Protein AF-A0A7C5AC14-F1 (afdb_monomer_lite)

Secondary structure (DSSP, 8-state):
--GGGSSSTTSSSS-----------TTTTTSSEEE---HHHHH---S-SS--EEHHHHT-TTTTTSSEEE-TT---HHHHHHHHHHHHHHHHHHHHHHHHHHHTT-S--EEEE-SSEEEEE--SEEEETTEEEEHHHHHHHHHHHHHHHHHHHHHHHT-----TTTSSEEEEEESSHHHHHHHHHHHTSSS-SEE-SSS--EEEEE--TTT--SHHHHHHHHHHHHHHHHHTTTPPTTTS---HHHHHHHHHHHHHHHHSS-----BTB---TT-TTSS--HHHHHHHHHHTT----GGGTTTS-GGG--HHHHHHHHHHHHHHHHH-HHHHHHHHHHHHHH--HHHHHHHHTS--HHHHHHHHHHHHHHHT--

Foldseek 3Di:
DDPPVVPVVVVVPPPPPPPPPADQDPACRQLQKDFQPPPVLVVDDQPDDADKQKLVNLVPPRQRNPSIHGDPRGPNPVNNVVSVVVNVVSVVVNVVVVVLCVQLVPPDWMWMDGQAATETWAAQWAQDPNDIDGRRNVRNVVVVLLVVLLVVVCVQQVDPDAQLAPRYAYEYEHAAPVSQQSSCCRPVVGRFQWDAANHHTYGGDHCYCVGPNHPLSVSLQCQLVVLLNRLQHPDHPPDAALFLLQSLQRSQLSSCVVNVFGQDAHDLAPDDVPDPLNRGPLLQVLLVCLVVVNDDQCVVRRRPHNSPAHSNSSSVSNLLVVCCCPVPSVLNNQLSVCSNVPVDNQVSCCVRVVDGSVRSVVVSSVCSNVVSVD

Sequence (374 aa):
MPKTLRLILSLLLLALPTAAQEDFCGVCKNEGYVPCEDKKCRKVVCPTTIDHLCTRRLRLPCCHGLGKVPCKFCDHNHAKFAFGIEMDGRKKWLEDMKALETRFRIKKMEHIQTDHFNLHYDIPKIKVGMKTYDMFKGAHLYAERLEDLYADWTKRFDRPYRSPTTGRWDVYMVRDLKERDRVTQTIIGGNATKLFGTTTSIYVVAAGKRVIRKDEERHANVYHHVSHLITQQGHPIGKFEYPGWWSAGIAHWLEENEFGDTRNFCTGEVSSRRDKWQDGGWKGKMFSRVSRKKDISLATFAKRDVDKLSPMLQAYSWSFVDFILTEHADAAAGLERDLTSSGNTEAAFRKNLGMTVARFQDAWREWVLKAYAR

Radius of gyration: 26.34 Å; chains: 1; bounding box: 55×60×82 Å

Structure (mmCIF, N/CA/C/O backbone):
data_AF-A0A7C5AC14-F1
#
_entry.id   AF-A0A7C5AC14-F1
#
loop_
_atom_site.group_PDB
_atom_site.id
_atom_site.type_symbol
_atom_site.label_atom_id
_atom_site.label_alt_id
_atom_site.label_comp_id
_atom_site.label_asym_id
_atom_site.label_entity_id
_atom_site.label_seq_id
_atom_site.pdbx_PDB_ins_code
_atom_site.Cartn_x
_atom_site.Cartn_y
_atom_site.Cartn_z
_atom_site.occupancy
_atom_site.B_iso_or_equiv
_atom_site.auth_seq_id
_atom_site.auth_comp_id
_atom_site.auth_asym_id
_atom_site.auth_atom_id
_atom_site.pdbx_PDB_model_num
ATOM 1 N N . MET A 1 1 ? -30.990 34.589 -41.436 1.00 49.53 1 MET A N 1
ATOM 2 C CA . MET A 1 1 ? -29.741 33.792 -41.425 1.00 49.53 1 MET A CA 1
ATOM 3 C C . MET A 1 1 ? -28.949 34.095 -42.694 1.00 49.53 1 MET A C 1
ATOM 5 O O . MET A 1 1 ? -29.501 33.900 -43.774 1.00 49.53 1 MET A O 1
ATOM 9 N N . PRO A 1 2 ? -27.736 34.664 -42.596 1.00 46.56 2 PRO A N 1
ATOM 10 C CA . PRO A 1 2 ? -27.052 35.245 -43.748 1.00 46.56 2 PRO A CA 1
ATOM 11 C C . PRO A 1 2 ? -26.372 34.183 -44.627 1.00 46.56 2 PRO A C 1
ATOM 13 O O . PRO A 1 2 ? -25.731 33.253 -44.143 1.00 46.56 2 PRO A O 1
ATOM 16 N N . LYS A 1 3 ? -26.525 34.349 -45.948 1.00 49.38 3 LYS A N 1
ATOM 17 C CA . LYS A 1 3 ? -26.094 33.443 -47.032 1.00 49.38 3 LYS A CA 1
ATOM 18 C C . LYS A 1 3 ? -24.568 33.337 -47.220 1.00 49.38 3 LYS A C 1
ATOM 20 O O . LYS A 1 3 ? -24.115 32.606 -48.092 1.00 49.38 3 LYS A O 1
ATOM 25 N N . THR A 1 4 ? -23.773 34.019 -46.401 1.00 51.22 4 THR A N 1
ATOM 26 C CA . THR A 1 4 ? -22.310 34.106 -46.525 1.00 51.22 4 THR A CA 1
ATOM 27 C C . THR A 1 4 ? -21.544 32.999 -45.795 1.00 51.22 4 THR A C 1
ATOM 29 O O . THR A 1 4 ? -20.365 32.808 -46.068 1.00 51.22 4 THR A O 1
ATOM 32 N N . LEU A 1 5 ? -22.197 32.194 -44.945 1.00 48.12 5 LEU A N 1
ATOM 33 C CA . LEU A 1 5 ? -21.532 31.096 -44.223 1.00 48.12 5 LEU A CA 1
ATOM 34 C C . LEU A 1 5 ? -21.436 29.774 -45.016 1.00 48.12 5 LEU A C 1
ATOM 36 O O . LEU A 1 5 ? -20.759 28.848 -44.582 1.00 48.12 5 LEU A O 1
ATOM 40 N N . ARG A 1 6 ? -22.092 29.661 -46.183 1.00 47.56 6 ARG A N 1
ATOM 41 C CA . ARG A 1 6 ? -22.082 28.426 -46.998 1.00 47.56 6 ARG A CA 1
ATOM 42 C C . ARG A 1 6 ? -20.879 28.294 -47.941 1.00 47.56 6 ARG A C 1
ATOM 44 O O . ARG A 1 6 ? -20.586 27.180 -48.361 1.00 47.56 6 ARG A O 1
ATOM 51 N N . LEU A 1 7 ? -20.157 29.378 -48.245 1.00 47.44 7 LEU A N 1
ATOM 52 C CA . LEU A 1 7 ? -19.032 29.315 -49.192 1.00 47.44 7 LEU A CA 1
ATOM 53 C C . LEU A 1 7 ? -17.681 28.947 -48.555 1.00 47.44 7 LEU A C 1
ATOM 55 O O . LEU A 1 7 ? -16.825 28.410 -49.248 1.00 47.44 7 LEU A O 1
ATOM 59 N N . ILE A 1 8 ? -17.489 29.157 -47.249 1.00 51.16 8 ILE A N 1
ATOM 60 C CA . ILE A 1 8 ? -16.206 28.850 -46.582 1.00 51.16 8 ILE A CA 1
ATOM 61 C C . ILE A 1 8 ? -16.090 27.353 -46.231 1.00 51.16 8 ILE A C 1
ATOM 63 O O . ILE A 1 8 ? -14.990 26.811 -46.193 1.00 51.16 8 ILE A O 1
ATOM 67 N N . LEU A 1 9 ? -17.214 26.640 -46.089 1.00 46.59 9 LEU A N 1
ATOM 68 C CA . LEU A 1 9 ? -17.205 25.196 -45.821 1.00 46.59 9 LEU A CA 1
ATOM 69 C C . LEU A 1 9 ? -16.886 24.336 -47.062 1.00 46.59 9 LEU A C 1
ATOM 71 O O . LEU A 1 9 ? -16.555 23.165 -46.919 1.00 46.59 9 LEU A O 1
ATOM 75 N N . SER A 1 10 ? -16.961 24.905 -48.271 1.00 51.66 10 SER A N 1
ATOM 76 C CA . SER A 1 10 ? -16.754 24.161 -49.526 1.00 51.66 10 SER A CA 1
ATOM 77 C C . SER A 1 10 ? -15.296 24.169 -50.013 1.00 51.66 10 SER A C 1
ATOM 79 O O . SER A 1 10 ? -14.936 23.352 -50.853 1.00 51.66 10 SER A O 1
ATOM 81 N N . LEU A 1 11 ? -14.439 25.051 -49.477 1.00 49.25 11 LEU A N 1
ATOM 82 C CA . LEU A 1 11 ? -13.020 25.150 -49.862 1.00 49.25 11 LEU A CA 1
ATOM 83 C C . LEU A 1 11 ? -12.049 24.416 -48.919 1.00 49.25 11 LEU A C 1
ATOM 85 O O . LEU A 1 11 ? -10.877 24.276 -49.248 1.00 49.25 11 LEU A O 1
ATOM 89 N N . LEU A 1 12 ? -12.523 23.902 -47.780 1.00 49.88 12 LEU A N 1
ATOM 90 C CA . LEU A 1 12 ? -11.710 23.140 -46.817 1.00 49.88 12 LEU A CA 1
ATOM 91 C C . LEU A 1 12 ? -11.742 21.615 -47.037 1.00 49.88 12 LEU A C 1
ATOM 93 O O . LEU A 1 12 ? -11.105 20.875 -46.296 1.00 49.88 12 LEU A O 1
ATOM 97 N N . LEU A 1 13 ? -12.449 21.141 -48.068 1.00 51.69 13 LEU A N 1
ATOM 98 C CA . LEU A 1 13 ? -12.645 19.714 -48.363 1.00 51.69 13 LEU A CA 1
ATOM 99 C C . LEU A 1 13 ? -11.666 19.126 -49.400 1.00 51.69 13 LEU A C 1
ATOM 101 O O . LEU A 1 13 ? -11.775 17.946 -49.717 1.00 51.69 13 LEU A O 1
ATOM 105 N N . LEU A 1 14 ? -10.706 19.901 -49.922 1.00 54.59 14 LEU A N 1
ATOM 106 C CA . LEU A 1 14 ? -9.859 19.481 -51.058 1.00 54.59 14 LEU A CA 1
ATOM 107 C C . LEU A 1 14 ? -8.359 19.330 -50.759 1.00 54.59 14 LEU A C 1
ATOM 109 O O . LEU A 1 14 ? -7.578 19.098 -51.674 1.00 54.59 14 LEU A O 1
ATOM 113 N N . ALA A 1 15 ? -7.952 19.388 -49.492 1.00 57.38 15 ALA A N 1
ATOM 114 C CA . ALA A 1 15 ? -6.588 19.050 -49.081 1.00 57.38 15 ALA A CA 1
ATOM 115 C C . ALA A 1 15 ? -6.597 17.959 -48.005 1.00 57.38 15 ALA A C 1
ATOM 117 O O . ALA A 1 15 ? -5.933 18.076 -46.978 1.00 57.38 15 ALA A O 1
ATOM 118 N N . LEU A 1 16 ? -7.371 16.891 -48.220 1.00 59.00 16 LEU A N 1
ATOM 119 C CA . LEU A 1 16 ? -7.043 15.641 -47.547 1.00 59.00 16 LEU A CA 1
ATOM 120 C C . LEU A 1 16 ? -5.711 15.190 -48.153 1.00 59.00 16 LEU A C 1
ATOM 122 O O . LEU A 1 16 ? -5.672 14.993 -49.371 1.00 59.00 16 LEU A O 1
ATOM 126 N N . PRO A 1 17 ? -4.618 15.088 -47.371 1.00 64.88 17 PRO A N 1
ATOM 127 C CA . PRO A 1 17 ? -3.398 14.491 -47.882 1.00 64.88 17 PRO A CA 1
ATOM 128 C C . PRO A 1 17 ? -3.801 13.132 -48.442 1.00 64.88 17 PRO A C 1
ATOM 130 O O . PRO A 1 17 ? -4.352 12.306 -47.714 1.00 64.88 17 PRO A O 1
ATOM 133 N N . THR A 1 18 ? -3.615 12.936 -49.750 1.00 61.88 18 THR A N 1
ATOM 134 C CA . THR A 1 18 ? -3.700 11.613 -50.363 1.00 61.88 18 THR A CA 1
ATOM 135 C C . THR A 1 18 ? -2.825 10.728 -49.506 1.00 61.88 18 THR A C 1
ATOM 137 O O . THR A 1 18 ? -1.614 10.952 -49.471 1.00 61.88 18 THR A O 1
ATOM 140 N N . ALA A 1 19 ? -3.447 9.826 -48.741 1.00 61.66 19 ALA A N 1
ATOM 141 C CA . ALA A 1 19 ? -2.735 8.861 -47.930 1.00 61.66 19 ALA A CA 1
ATOM 142 C C . ALA A 1 19 ? -1.795 8.154 -48.899 1.00 61.66 19 ALA A C 1
ATOM 144 O O . ALA A 1 19 ? -2.255 7.419 -49.775 1.00 61.66 19 ALA A O 1
ATOM 145 N N . ALA A 1 20 ? -0.509 8.509 -48.837 1.00 66.38 20 ALA A N 1
ATOM 146 C CA . ALA A 1 20 ? 0.495 7.894 -49.674 1.00 66.38 20 ALA A CA 1
ATOM 147 C C . ALA A 1 20 ? 0.346 6.399 -49.423 1.00 66.38 20 ALA A C 1
ATOM 149 O O . ALA A 1 20 ? 0.299 5.975 -48.268 1.00 66.38 20 ALA A O 1
ATOM 150 N N . GLN A 1 21 ? 0.133 5.636 -50.489 1.00 69.38 21 GLN A N 1
ATOM 151 C CA . GLN A 1 21 ? -0.027 4.200 -50.394 1.00 69.38 21 GLN A CA 1
ATOM 152 C C . GLN A 1 21 ? 1.289 3.658 -49.835 1.00 69.38 21 GLN A C 1
ATOM 154 O O . GLN A 1 21 ? 2.283 3.600 -50.549 1.00 69.38 21 GLN A O 1
ATOM 159 N N . GLU A 1 22 ? 1.327 3.401 -48.527 1.00 72.12 22 GLU A N 1
ATOM 160 C CA . GLU A 1 22 ? 2.547 2.967 -47.858 1.00 72.12 22 GLU A CA 1
ATOM 161 C C . GLU A 1 22 ? 2.905 1.570 -48.367 1.00 72.12 22 GLU A C 1
ATOM 163 O O . GLU A 1 22 ? 2.086 0.645 -48.317 1.00 72.12 22 GLU A O 1
ATOM 168 N N . ASP A 1 23 ? 4.130 1.428 -48.874 1.00 82.62 23 ASP A N 1
ATOM 169 C CA . ASP A 1 23 ? 4.632 0.160 -49.386 1.00 82.62 23 ASP A CA 1
ATOM 170 C C . ASP A 1 23 ? 4.582 -0.909 -48.290 1.00 82.62 23 ASP A C 1
ATOM 172 O O . ASP A 1 23 ? 5.067 -0.734 -47.167 1.00 82.62 23 ASP A O 1
ATOM 176 N N . PHE A 1 24 ? 3.967 -2.044 -48.616 1.00 88.62 24 PHE A N 1
ATOM 177 C CA . PHE A 1 24 ? 3.828 -3.157 -47.690 1.00 88.62 24 PHE A CA 1
ATOM 178 C C . PHE A 1 24 ? 5.187 -3.807 -47.407 1.00 88.62 24 PHE A C 1
ATOM 180 O O . PHE A 1 24 ? 5.797 -4.441 -48.269 1.00 88.62 24 PHE A O 1
ATOM 187 N N . CYS A 1 25 ? 5.646 -3.728 -46.160 1.00 92.38 25 CYS A N 1
ATOM 188 C CA . CYS A 1 25 ? 6.820 -4.449 -45.700 1.00 92.38 25 CYS A CA 1
ATOM 189 C C . CYS A 1 25 ? 6.488 -5.935 -45.517 1.00 92.38 25 CYS A C 1
ATOM 191 O O . CYS A 1 25 ? 5.926 -6.337 -44.496 1.00 92.38 25 CYS A O 1
ATOM 193 N N . GLY A 1 26 ? 6.925 -6.777 -46.456 1.00 93.75 26 GLY A N 1
ATOM 194 C CA . GLY A 1 26 ? 6.714 -8.230 -46.401 1.00 93.75 26 GLY A CA 1
ATOM 195 C C . GLY A 1 26 ? 7.322 -8.938 -45.182 1.00 93.75 26 GLY A C 1
ATOM 196 O O . GLY A 1 26 ? 6.917 -10.052 -44.860 1.00 93.75 26 GLY A O 1
ATOM 197 N N . VAL A 1 27 ? 8.263 -8.300 -44.476 1.00 95.19 27 VAL A N 1
ATOM 198 C CA . VAL A 1 27 ? 8.945 -8.886 -43.310 1.00 95.19 27 VAL A CA 1
ATOM 199 C C . VAL A 1 27 ? 8.161 -8.659 -42.017 1.00 95.19 27 VAL A C 1
ATOM 201 O O . VAL A 1 27 ? 7.874 -9.611 -41.296 1.00 95.19 27 VAL A O 1
ATOM 204 N N . CYS A 1 28 ? 7.822 -7.405 -41.705 1.00 94.69 28 CYS A N 1
ATOM 205 C CA . CYS A 1 28 ? 7.098 -7.063 -40.474 1.00 94.69 28 CYS A CA 1
ATOM 206 C C . CYS A 1 28 ? 5.594 -6.878 -40.669 1.00 94.69 28 CYS A C 1
ATOM 208 O O . CYS A 1 28 ? 4.907 -6.560 -39.707 1.00 94.69 28 CYS A O 1
ATOM 210 N N . LYS A 1 29 ? 5.083 -7.023 -41.899 1.00 94.50 29 LYS A N 1
ATOM 211 C CA . LYS A 1 29 ? 3.678 -6.768 -42.244 1.00 94.50 29 LYS A CA 1
ATOM 212 C C . LYS A 1 29 ? 3.213 -5.379 -41.786 1.00 94.50 29 LYS A C 1
ATOM 214 O O . LYS A 1 29 ? 2.125 -5.238 -41.244 1.00 94.50 29 LYS A O 1
ATOM 219 N N . ASN A 1 30 ? 4.068 -4.373 -41.983 1.00 91.69 30 ASN A N 1
ATOM 220 C CA . ASN A 1 30 ? 3.861 -2.976 -41.577 1.00 91.69 30 ASN A CA 1
ATOM 221 C C . ASN A 1 30 ? 3.795 -2.702 -40.062 1.00 91.69 30 ASN A C 1
ATOM 223 O O . ASN A 1 30 ? 3.509 -1.579 -39.664 1.00 91.69 30 ASN A O 1
ATOM 227 N N . GLU A 1 31 ? 4.152 -3.656 -39.197 1.00 91.62 31 GLU A N 1
ATOM 228 C CA . GLU A 1 31 ? 4.187 -3.419 -37.743 1.00 91.62 31 GLU A CA 1
ATOM 229 C C . GLU A 1 31 ? 5.397 -2.582 -37.281 1.00 91.62 31 GLU A C 1
ATOM 231 O O . GLU A 1 31 ? 5.432 -2.101 -36.152 1.00 91.62 31 GLU A O 1
ATOM 236 N N . GLY A 1 32 ? 6.418 -2.406 -38.130 1.00 92.69 32 GLY A N 1
ATOM 237 C CA . GLY A 1 32 ? 7.637 -1.649 -37.797 1.00 92.69 32 GLY A CA 1
ATOM 238 C C . GLY A 1 32 ? 8.665 -2.422 -36.960 1.00 92.69 32 GLY A C 1
ATOM 239 O O . GLY A 1 32 ? 9.788 -1.949 -36.768 1.00 92.69 32 GLY A O 1
ATOM 240 N N . TYR A 1 33 ? 8.346 -3.642 -36.522 1.00 95.62 33 TYR A N 1
ATOM 241 C CA . TYR A 1 33 ? 9.219 -4.502 -35.721 1.00 95.62 33 TYR A CA 1
ATOM 242 C C . TYR A 1 33 ? 9.148 -5.973 -36.151 1.00 95.62 33 TYR A C 1
ATOM 244 O O . TYR A 1 33 ? 8.233 -6.399 -36.842 1.00 95.62 33 TYR A O 1
ATOM 252 N N . VAL A 1 34 ? 10.123 -6.774 -35.726 1.00 96.19 34 VAL A N 1
ATOM 253 C CA . VAL A 1 34 ? 10.128 -8.239 -35.879 1.00 96.19 34 VAL A CA 1
ATOM 254 C C . VAL A 1 34 ? 10.386 -8.907 -34.526 1.00 96.19 34 VAL A C 1
ATOM 256 O O . VAL A 1 34 ? 10.973 -8.271 -33.645 1.00 96.19 34 VAL A O 1
ATOM 259 N N . PRO A 1 35 ? 9.974 -10.171 -34.312 1.00 96.06 35 PRO A N 1
ATOM 260 C CA . PRO A 1 35 ? 10.299 -10.898 -33.090 1.00 96.06 35 PRO A CA 1
ATOM 261 C C . PRO A 1 35 ? 11.807 -10.920 -32.810 1.00 96.06 35 PRO A C 1
ATOM 263 O O . PRO A 1 35 ? 12.631 -11.071 -33.708 1.00 96.06 35 PRO A O 1
ATOM 266 N N . CYS A 1 36 ? 12.184 -10.790 -31.543 1.00 95.19 36 CYS A N 1
ATOM 267 C CA . CYS A 1 36 ? 13.575 -10.875 -31.130 1.00 95.19 36 CYS A CA 1
ATOM 268 C C . CYS A 1 36 ? 14.053 -12.336 -31.174 1.00 95.19 36 CYS A C 1
ATOM 270 O O . CYS A 1 36 ? 13.529 -13.215 -30.480 1.00 95.19 36 CYS A O 1
ATOM 272 N N . GLU A 1 37 ? 15.082 -12.602 -31.972 1.00 95.00 37 GLU A N 1
ATOM 273 C CA . GLU A 1 37 ? 15.647 -13.947 -32.136 1.00 95.00 37 GLU A CA 1
ATOM 274 C C . GLU A 1 37 ? 16.742 -14.286 -31.117 1.00 95.00 37 GLU A C 1
ATOM 276 O O . GLU A 1 37 ? 17.173 -15.438 -31.024 1.00 95.00 37 GLU A O 1
ATOM 281 N N . ASP A 1 38 ? 17.175 -13.313 -30.308 1.00 93.44 38 ASP A N 1
ATOM 282 C CA . ASP A 1 38 ? 18.212 -13.5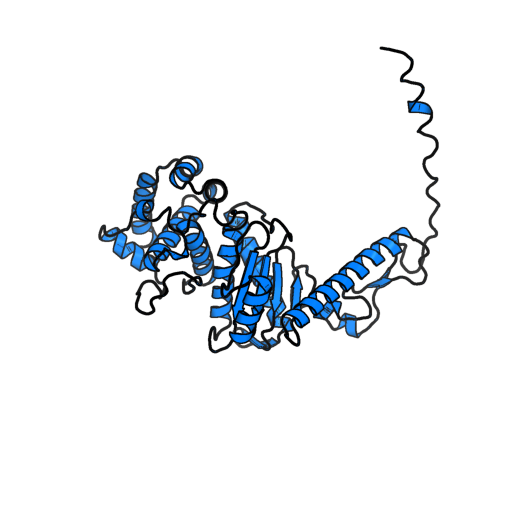39 -29.307 1.00 93.44 38 ASP A CA 1
ATOM 283 C C . ASP A 1 38 ? 17.728 -14.552 -28.254 1.00 93.44 38 ASP A C 1
ATOM 285 O O . ASP A 1 38 ? 16.792 -14.324 -27.476 1.00 93.44 38 ASP A O 1
ATOM 289 N N . LYS A 1 39 ? 18.416 -15.698 -28.211 1.00 91.81 39 LYS A N 1
ATOM 290 C CA . LYS A 1 39 ? 18.145 -16.807 -27.288 1.00 91.81 39 LYS A CA 1
ATOM 291 C C . LYS A 1 39 ? 18.200 -16.372 -25.822 1.00 91.81 39 LYS A C 1
ATOM 293 O O . LYS A 1 39 ? 17.518 -16.977 -24.998 1.00 91.81 39 LYS A O 1
ATOM 298 N N . LYS A 1 40 ? 18.988 -15.349 -25.465 1.00 89.81 40 LYS A N 1
ATOM 299 C CA . LYS A 1 40 ? 19.021 -14.791 -24.100 1.00 89.81 40 LYS A CA 1
ATOM 300 C C . LYS A 1 40 ? 17.690 -14.140 -23.750 1.00 89.81 40 LYS A C 1
ATOM 302 O O . LYS A 1 40 ? 17.206 -14.320 -22.637 1.00 89.81 40 LYS A O 1
ATOM 307 N N . CYS A 1 41 ? 17.087 -13.448 -24.711 1.00 87.19 41 CYS A N 1
ATOM 308 C CA . CYS A 1 41 ? 15.848 -12.710 -24.519 1.00 87.19 41 CYS A CA 1
ATOM 309 C C . CYS A 1 41 ? 14.656 -13.675 -24.330 1.00 87.19 41 CYS A C 1
ATOM 311 O O . CYS A 1 41 ? 13.779 -13.402 -23.520 1.00 87.19 41 CYS A O 1
ATOM 313 N N . ARG A 1 42 ? 14.708 -14.877 -24.928 1.00 85.56 42 ARG A N 1
ATOM 314 C CA . ARG A 1 42 ? 13.736 -15.969 -24.691 1.00 85.56 42 ARG A CA 1
ATOM 315 C C . ARG A 1 42 ? 13.895 -16.698 -23.349 1.00 85.56 42 ARG A C 1
ATOM 317 O O . ARG A 1 42 ? 12.948 -17.312 -22.876 1.00 85.56 42 ARG A O 1
ATOM 324 N N . LYS A 1 43 ? 15.087 -16.673 -22.741 1.00 88.31 43 LYS A N 1
ATOM 325 C CA . LYS A 1 43 ? 15.368 -17.365 -21.465 1.00 88.31 43 LYS A CA 1
ATOM 326 C C . LYS A 1 43 ? 14.941 -16.567 -20.234 1.00 88.31 43 LYS A C 1
ATOM 328 O O . LYS A 1 43 ? 14.781 -17.150 -19.164 1.00 88.31 43 LYS A O 1
ATOM 333 N N . VAL A 1 44 ? 14.805 -15.246 -20.354 1.00 86.94 44 VAL A N 1
ATOM 334 C CA . VAL A 1 44 ? 14.362 -14.389 -19.249 1.00 86.94 44 VAL A CA 1
ATOM 335 C C . VAL A 1 44 ? 12.839 -14.384 -19.221 1.00 86.94 44 VAL A C 1
ATOM 337 O O . VAL A 1 44 ? 12.197 -13.574 -19.880 1.00 86.94 44 VAL A O 1
ATOM 340 N N . VAL A 1 45 ? 12.277 -15.310 -18.450 1.00 89.50 45 VAL A N 1
ATOM 341 C CA . VAL A 1 45 ? 10.840 -15.376 -18.178 1.00 89.50 45 VAL A CA 1
ATOM 342 C C . VAL A 1 45 ? 10.587 -14.741 -16.814 1.00 89.50 45 VAL A C 1
ATOM 344 O O . VAL A 1 45 ? 11.175 -15.161 -15.812 1.00 89.50 45 VAL A O 1
ATOM 347 N N . CYS A 1 46 ? 9.752 -13.702 -16.777 1.00 91.56 46 CYS A N 1
ATOM 348 C CA . CYS A 1 46 ? 9.298 -13.131 -15.515 1.00 91.56 46 CYS A CA 1
ATOM 349 C C . CYS A 1 46 ? 8.392 -14.149 -14.810 1.00 91.56 46 CYS A C 1
ATOM 351 O O . CYS A 1 46 ? 7.535 -14.741 -15.461 1.00 91.56 46 CYS A O 1
ATOM 353 N N . PRO A 1 47 ? 8.566 -14.385 -13.503 1.00 91.94 47 PRO A N 1
ATOM 354 C CA . PRO A 1 47 ? 7.826 -15.417 -12.780 1.00 91.94 47 PRO A CA 1
ATOM 355 C C . PRO A 1 47 ? 6.391 -15.002 -12.414 1.00 91.94 47 PRO A C 1
ATOM 357 O O . PRO A 1 47 ? 5.771 -15.700 -11.623 1.00 91.94 47 PRO A O 1
ATOM 360 N N . THR A 1 48 ? 5.901 -13.881 -12.947 1.00 91.75 48 THR A N 1
ATOM 361 C CA . THR A 1 48 ? 4.596 -13.297 -12.628 1.00 91.75 48 THR A CA 1
ATOM 362 C C . THR A 1 48 ? 3.688 -13.259 -13.849 1.00 91.75 48 THR A C 1
ATOM 364 O O . THR A 1 48 ? 4.167 -13.259 -14.986 1.00 91.75 48 THR A O 1
ATOM 367 N N . THR A 1 49 ? 2.384 -13.203 -13.591 1.00 91.56 49 THR A N 1
ATOM 368 C CA . THR A 1 49 ? 1.334 -13.066 -14.608 1.00 91.56 49 THR A CA 1
ATOM 369 C C . THR A 1 49 ? 0.843 -11.631 -14.808 1.00 91.56 49 THR A C 1
ATOM 371 O O . THR A 1 49 ? 0.191 -11.369 -15.816 1.00 91.56 49 THR A O 1
ATOM 374 N N . ILE A 1 50 ? 1.173 -10.701 -13.905 1.00 95.06 50 ILE A N 1
ATOM 375 C CA . ILE A 1 50 ? 0.750 -9.297 -14.017 1.00 95.06 50 ILE A CA 1
ATOM 376 C C . ILE A 1 50 ? 1.562 -8.569 -15.094 1.00 95.06 50 ILE A C 1
ATOM 378 O O . ILE A 1 50 ? 2.746 -8.871 -15.297 1.00 95.06 50 ILE A O 1
ATOM 382 N N . ASP A 1 51 ? 0.959 -7.586 -15.766 1.00 95.06 51 ASP A N 1
ATOM 383 C CA . ASP A 1 51 ? 1.712 -6.716 -16.670 1.00 95.06 51 ASP A CA 1
ATOM 384 C C . ASP A 1 51 ? 2.649 -5.797 -15.877 1.00 95.06 51 ASP A C 1
ATOM 386 O O . ASP A 1 51 ? 2.296 -5.270 -14.820 1.00 95.06 51 ASP A O 1
ATOM 390 N N . HIS A 1 52 ? 3.889 -5.666 -16.349 1.00 96.50 52 HIS A N 1
ATOM 391 C CA . HIS A 1 52 ? 4.915 -4.904 -15.643 1.00 96.50 52 HIS A CA 1
ATOM 392 C C . HIS A 1 52 ? 6.148 -4.595 -16.506 1.00 96.50 52 HIS A C 1
ATOM 394 O O . HIS A 1 52 ? 6.506 -5.307 -17.453 1.00 96.50 52 HIS A O 1
ATOM 400 N N . LEU A 1 53 ? 6.899 -3.574 -16.089 1.00 96.31 53 LEU A N 1
ATOM 401 C CA . LEU A 1 53 ? 8.303 -3.390 -16.463 1.00 96.31 53 LEU A CA 1
ATOM 402 C C . LEU A 1 53 ? 9.201 -3.959 -15.366 1.00 96.31 53 LEU A C 1
ATOM 404 O O . LEU A 1 53 ? 8.962 -3.699 -14.192 1.00 96.31 53 LEU A O 1
ATOM 408 N N . CYS A 1 54 ? 10.275 -4.672 -15.720 1.00 96.75 54 CYS A N 1
ATOM 409 C CA . CYS A 1 54 ? 11.318 -5.032 -14.755 1.00 96.75 54 CYS A CA 1
ATOM 410 C C . CYS A 1 54 ? 12.731 -4.812 -15.295 1.00 96.75 54 CYS A C 1
ATOM 412 O O . CYS A 1 54 ? 13.041 -5.123 -16.451 1.00 96.75 54 CYS A O 1
ATOM 414 N N . THR A 1 55 ? 13.637 -4.324 -14.443 1.00 96.38 55 THR A N 1
ATOM 415 C CA . THR A 1 55 ? 15.014 -4.011 -14.867 1.00 96.38 55 THR A CA 1
ATOM 416 C C . THR A 1 55 ? 15.749 -5.222 -15.413 1.00 96.38 55 THR A C 1
ATOM 418 O O . THR A 1 55 ? 16.525 -5.080 -16.353 1.00 96.38 55 THR A O 1
ATOM 421 N N . ARG A 1 56 ? 15.505 -6.431 -14.896 1.00 94.38 56 ARG A N 1
ATOM 422 C CA . ARG A 1 56 ? 16.136 -7.650 -15.422 1.00 94.38 56 ARG A CA 1
ATOM 423 C C . ARG A 1 56 ? 15.819 -7.890 -16.898 1.00 94.38 56 ARG A C 1
ATOM 425 O O . ARG A 1 56 ? 16.729 -8.233 -17.651 1.00 94.38 56 ARG A O 1
ATOM 432 N N . ARG A 1 57 ? 14.556 -7.719 -17.294 1.00 93.19 57 ARG A N 1
ATOM 433 C CA . ARG A 1 57 ? 14.090 -7.910 -18.673 1.00 93.19 57 ARG A CA 1
ATOM 434 C C . ARG A 1 57 ? 14.523 -6.733 -19.553 1.00 93.19 57 ARG A C 1
ATOM 436 O O . ARG A 1 57 ? 15.004 -6.946 -20.660 1.00 93.19 57 ARG A O 1
ATOM 443 N N . LEU A 1 58 ? 14.455 -5.506 -19.034 1.00 94.06 58 LEU A N 1
ATOM 444 C CA . LEU A 1 58 ? 14.829 -4.286 -19.765 1.00 94.06 58 LEU A CA 1
ATOM 445 C C . LEU A 1 58 ? 16.349 -4.121 -19.969 1.00 94.06 58 LEU A C 1
ATOM 447 O O . LEU A 1 58 ? 16.773 -3.491 -20.937 1.00 94.06 58 LEU A O 1
ATOM 451 N N . ARG A 1 59 ? 17.184 -4.736 -19.118 1.00 93.50 59 ARG A N 1
ATOM 452 C CA . ARG A 1 59 ? 18.655 -4.789 -19.271 1.00 93.50 59 ARG A CA 1
ATOM 453 C C . ARG A 1 59 ? 19.116 -5.663 -20.448 1.00 93.50 59 ARG A C 1
ATOM 455 O O . ARG A 1 59 ? 20.308 -5.689 -20.740 1.00 93.50 59 ARG A O 1
ATOM 462 N N . LEU A 1 60 ? 18.213 -6.384 -21.119 1.00 91.25 60 LEU A N 1
ATOM 463 C CA . LEU A 1 60 ? 18.532 -7.114 -22.344 1.00 91.25 60 LEU A CA 1
ATOM 464 C C . LEU A 1 60 ? 18.760 -6.114 -23.494 1.00 91.25 60 LEU A C 1
ATOM 466 O O . LEU A 1 60 ? 17.803 -5.464 -23.916 1.00 91.25 60 LEU A O 1
ATOM 470 N N . PRO A 1 61 ? 19.986 -6.005 -24.040 1.00 89.69 61 PRO A N 1
ATOM 471 C CA . PRO A 1 61 ? 20.328 -4.958 -25.007 1.00 89.69 61 PRO A CA 1
ATOM 472 C C . PRO A 1 61 ? 19.602 -5.121 -26.349 1.00 89.69 61 PRO A C 1
ATOM 474 O O . PRO A 1 61 ? 19.454 -4.158 -27.087 1.00 89.69 61 PRO A O 1
ATOM 477 N N . CYS A 1 62 ? 19.146 -6.341 -26.655 1.00 91.31 62 CYS A N 1
ATOM 478 C CA . CYS A 1 62 ? 18.487 -6.713 -27.905 1.00 91.31 62 CYS A CA 1
ATOM 479 C C . CYS A 1 62 ? 17.174 -5.928 -28.132 1.00 91.31 62 CYS A C 1
ATOM 481 O O . CYS A 1 62 ? 16.977 -5.320 -29.176 1.00 91.31 62 CYS A O 1
ATOM 483 N N . CYS A 1 63 ? 16.268 -5.965 -27.153 1.00 92.56 63 CYS A N 1
ATOM 484 C CA . CYS A 1 63 ? 14.869 -5.556 -27.292 1.00 92.56 63 CYS A CA 1
ATOM 485 C C . CYS A 1 63 ? 14.359 -4.751 -26.096 1.00 92.56 63 CYS A C 1
ATOM 487 O O . CYS A 1 63 ? 13.166 -4.473 -26.030 1.00 92.56 63 CYS A O 1
ATOM 489 N N . HIS A 1 64 ? 15.207 -4.477 -25.095 1.00 93.25 64 HIS A N 1
ATOM 490 C CA . HIS A 1 64 ? 14.804 -3.862 -23.824 1.00 93.25 64 HIS A CA 1
ATOM 491 C C . HIS A 1 64 ? 13.542 -4.498 -23.226 1.00 93.25 64 HIS A C 1
ATOM 493 O O . HIS A 1 64 ? 12.660 -3.843 -22.677 1.00 93.25 64 HIS A O 1
ATOM 499 N N . GLY A 1 65 ? 13.452 -5.820 -23.353 1.00 91.00 65 GLY A N 1
ATOM 500 C CA . GLY A 1 65 ? 12.340 -6.602 -22.852 1.00 91.00 65 GLY A CA 1
ATOM 501 C C . GLY A 1 65 ? 11.092 -6.648 -23.725 1.00 91.00 65 GLY A C 1
ATOM 502 O O . GLY A 1 65 ? 10.205 -7.426 -23.402 1.00 91.00 65 GLY A O 1
ATOM 503 N N . LEU A 1 66 ? 11.008 -5.942 -24.849 1.00 91.94 66 LEU A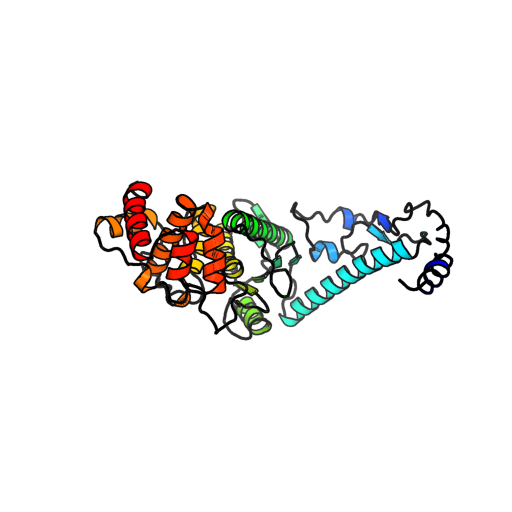 N 1
ATOM 504 C CA . LEU A 1 66 ? 9.839 -6.019 -25.737 1.00 91.94 66 LEU A CA 1
ATOM 505 C C . LEU A 1 66 ? 9.637 -7.389 -26.384 1.00 91.94 66 LEU A C 1
ATOM 507 O O . LEU A 1 66 ? 8.551 -7.695 -26.862 1.00 91.94 66 LEU A O 1
ATOM 511 N N . GLY A 1 67 ? 10.686 -8.212 -26.447 1.00 92.75 67 GLY A N 1
ATOM 512 C CA . GLY A 1 67 ? 10.660 -9.448 -27.234 1.00 92.75 67 GLY A CA 1
ATOM 513 C C . GLY A 1 67 ? 10.557 -9.192 -28.742 1.00 92.75 67 GLY A C 1
ATOM 514 O O . GLY A 1 67 ? 10.380 -10.135 -29.506 1.00 92.75 67 GLY A O 1
ATOM 515 N N . LYS A 1 68 ? 10.699 -7.934 -29.168 1.00 95.00 68 LYS A N 1
ATOM 516 C CA . LYS A 1 68 ? 10.623 -7.438 -30.543 1.00 95.00 68 LYS A CA 1
ATOM 517 C C . LYS A 1 68 ? 11.776 -6.459 -30.782 1.00 95.00 68 LYS A C 1
ATOM 519 O O . LYS A 1 68 ? 12.245 -5.831 -29.836 1.00 95.00 68 LYS A O 1
ATOM 524 N N . VAL A 1 69 ? 12.258 -6.351 -32.013 1.00 95.12 69 VAL A N 1
ATOM 525 C CA . VAL A 1 69 ? 13.329 -5.424 -32.419 1.00 95.12 69 VAL A CA 1
ATOM 526 C C . VAL A 1 69 ? 12.902 -4.638 -33.658 1.00 95.12 69 VAL A C 1
ATOM 528 O O . VAL A 1 69 ? 12.074 -5.148 -34.415 1.00 95.12 69 VAL A O 1
ATOM 531 N N . PRO A 1 70 ? 13.450 -3.431 -33.904 1.00 94.75 70 PRO A N 1
ATOM 532 C CA . PRO A 1 70 ? 13.068 -2.642 -35.071 1.00 94.75 70 PRO A CA 1
ATOM 533 C C . PRO A 1 70 ? 13.272 -3.430 -36.369 1.00 94.75 70 PRO A C 1
ATOM 535 O O . PRO A 1 70 ? 14.323 -4.050 -36.571 1.00 94.75 70 PRO A O 1
ATOM 538 N N . CYS A 1 71 ? 12.282 -3.406 -37.262 1.00 95.19 71 CYS A N 1
ATOM 539 C CA . CYS A 1 71 ? 12.412 -4.039 -38.567 1.00 95.19 71 CYS A CA 1
ATOM 540 C C . CYS A 1 71 ? 13.360 -3.208 -39.437 1.00 95.19 71 CYS A C 1
ATOM 542 O O . CYS A 1 71 ? 13.076 -2.055 -39.767 1.00 95.19 71 CYS A O 1
ATOM 544 N N . LYS A 1 72 ? 14.484 -3.806 -39.844 1.00 94.81 72 LYS A N 1
ATOM 545 C CA . LYS A 1 72 ? 15.488 -3.132 -40.683 1.00 94.81 72 LYS A CA 1
ATOM 546 C C . LYS A 1 72 ? 14.994 -2.833 -42.104 1.00 94.81 72 LYS A C 1
ATOM 548 O O . LYS A 1 72 ? 15.545 -1.948 -42.739 1.00 94.81 72 LYS A O 1
ATOM 553 N N . PHE A 1 73 ? 13.957 -3.537 -42.561 1.00 93.75 73 PHE A N 1
ATOM 554 C CA . PHE A 1 73 ? 13.435 -3.494 -43.933 1.00 93.75 73 PHE A CA 1
ATOM 555 C C . PHE A 1 73 ? 12.077 -2.781 -44.060 1.00 93.75 73 PHE A C 1
ATOM 557 O O . PHE A 1 73 ? 11.427 -2.887 -45.092 1.00 93.75 73 PHE A O 1
ATOM 564 N N . CYS A 1 74 ? 11.575 -2.157 -42.991 1.00 89.69 74 CYS A N 1
ATOM 565 C CA . CYS A 1 74 ? 10.249 -1.537 -43.004 1.00 89.69 74 CYS A CA 1
ATOM 566 C C . CYS A 1 74 ? 10.336 -0.053 -43.347 1.00 89.69 74 CYS A C 1
ATOM 568 O O . CYS A 1 74 ? 10.825 0.698 -42.521 1.00 89.69 74 CYS A O 1
ATOM 570 N N . ASP A 1 75 ? 9.825 0.414 -44.478 1.00 88.19 75 ASP A N 1
ATOM 571 C CA . ASP A 1 75 ? 9.870 1.853 -44.804 1.00 88.19 75 ASP A CA 1
ATOM 572 C C . ASP A 1 75 ? 8.678 2.653 -44.248 1.00 88.19 75 ASP A C 1
ATOM 574 O O . ASP A 1 75 ? 8.584 3.867 -44.416 1.00 88.19 75 ASP A O 1
ATOM 578 N N . HIS A 1 76 ? 7.808 1.993 -43.480 1.00 86.06 76 HIS A N 1
ATOM 579 C CA . HIS A 1 76 ? 6.668 2.615 -42.816 1.00 86.06 76 HIS A CA 1
ATOM 580 C C . HIS A 1 76 ? 7.127 3.448 -41.608 1.00 86.06 76 HIS A C 1
ATOM 582 O O . HIS A 1 76 ? 7.309 2.953 -40.486 1.00 86.06 76 HIS A O 1
ATOM 588 N N . ASN A 1 77 ? 7.336 4.743 -41.853 1.00 84.50 77 ASN A N 1
ATOM 589 C CA . ASN A 1 77 ? 7.889 5.683 -40.878 1.00 84.50 77 ASN A CA 1
ATOM 590 C C . ASN A 1 77 ? 7.051 5.769 -39.597 1.00 84.50 77 ASN A C 1
ATOM 592 O O . ASN A 1 77 ? 7.618 5.839 -38.509 1.00 84.50 77 ASN A O 1
ATOM 596 N N . HIS A 1 78 ? 5.720 5.699 -39.699 1.00 85.38 78 HIS A N 1
ATOM 597 C CA . HIS A 1 78 ? 4.826 5.784 -38.541 1.00 85.38 78 HIS A CA 1
ATOM 598 C C . HIS A 1 78 ? 4.992 4.594 -37.587 1.00 85.38 78 HIS A C 1
ATOM 600 O O . HIS A 1 78 ? 5.165 4.790 -36.383 1.00 85.38 78 HIS A O 1
ATOM 606 N N . ALA A 1 79 ? 5.001 3.365 -38.111 1.00 85.88 79 ALA A N 1
ATOM 607 C CA . ALA A 1 79 ? 5.154 2.162 -37.296 1.00 85.88 79 ALA A CA 1
ATOM 608 C C . ALA A 1 79 ? 6.547 2.085 -36.641 1.00 85.88 79 ALA A C 1
ATOM 610 O O . ALA A 1 79 ? 6.671 1.797 -35.448 1.00 85.88 79 ALA A O 1
ATOM 611 N N . LYS A 1 80 ? 7.604 2.428 -37.395 1.00 86.56 80 LYS A N 1
ATOM 612 C CA . LYS A 1 80 ? 8.972 2.561 -36.861 1.00 86.56 80 LYS A CA 1
ATOM 613 C C . LYS A 1 80 ? 9.057 3.618 -35.760 1.00 86.56 80 LYS A C 1
ATOM 615 O O . LYS A 1 80 ? 9.706 3.380 -34.743 1.00 86.56 80 LYS A O 1
ATOM 620 N N . PHE A 1 81 ? 8.412 4.766 -35.956 1.00 89.50 81 PHE A N 1
ATOM 621 C CA . PHE A 1 81 ? 8.415 5.866 -34.998 1.00 89.50 81 PHE A CA 1
ATOM 622 C C . PHE A 1 81 ? 7.699 5.490 -33.698 1.00 89.50 81 PHE A C 1
ATOM 624 O O . PHE A 1 81 ? 8.271 5.663 -32.623 1.00 89.50 81 PHE A O 1
ATOM 631 N N . ALA A 1 82 ? 6.504 4.897 -33.782 1.00 89.75 82 ALA A N 1
ATOM 632 C CA . ALA A 1 82 ? 5.757 4.439 -32.610 1.00 89.75 82 ALA A CA 1
ATOM 633 C C . ALA A 1 82 ? 6.548 3.400 -31.793 1.00 89.75 82 ALA A C 1
ATOM 635 O O . ALA A 1 82 ? 6.685 3.539 -30.577 1.00 89.75 82 ALA A O 1
ATOM 636 N N . PHE A 1 83 ? 7.144 2.405 -32.461 1.00 92.12 83 PHE A N 1
ATOM 637 C CA . PHE A 1 83 ? 8.005 1.419 -31.800 1.00 92.12 83 PHE A CA 1
ATOM 638 C C . PHE A 1 83 ? 9.276 2.053 -31.208 1.00 92.12 83 PHE A C 1
ATOM 640 O O . PHE A 1 83 ? 9.723 1.673 -30.124 1.00 92.12 83 PHE A O 1
ATOM 647 N N . GLY A 1 84 ? 9.850 3.041 -31.902 1.00 92.50 84 GLY A N 1
ATOM 648 C CA . GLY A 1 84 ? 10.986 3.831 -31.428 1.00 92.50 84 GLY A CA 1
ATOM 649 C C . GLY A 1 84 ? 10.685 4.564 -30.121 1.00 92.50 84 GLY A C 1
ATOM 650 O O . GLY A 1 84 ? 11.458 4.435 -29.173 1.00 92.50 84 GLY A O 1
ATOM 651 N N . ILE A 1 85 ? 9.530 5.236 -30.028 1.00 94.19 85 ILE A N 1
ATOM 652 C CA . ILE A 1 85 ? 9.074 5.911 -28.801 1.00 94.19 85 ILE A CA 1
ATOM 653 C C . ILE A 1 85 ? 8.986 4.924 -27.633 1.00 94.19 85 ILE A C 1
ATOM 655 O O . ILE A 1 85 ? 9.480 5.220 -26.544 1.00 94.19 85 ILE A O 1
ATOM 659 N N . GLU A 1 86 ? 8.387 3.746 -27.837 1.00 93.62 86 GLU A N 1
ATOM 660 C CA . GLU A 1 86 ? 8.275 2.747 -26.768 1.00 93.62 86 GLU A CA 1
ATOM 661 C C . GLU A 1 86 ? 9.657 2.251 -26.307 1.00 93.62 86 GLU A C 1
ATOM 663 O O . GLU A 1 86 ? 9.934 2.166 -25.105 1.00 93.62 86 GLU A O 1
ATOM 668 N N . MET A 1 87 ? 10.551 1.954 -27.255 1.00 93.75 87 MET A N 1
ATOM 669 C CA . MET A 1 87 ? 11.927 1.541 -26.969 1.00 93.75 87 MET A CA 1
ATOM 670 C C . MET A 1 87 ? 12.697 2.602 -26.183 1.00 93.75 87 MET A C 1
ATOM 672 O O . MET A 1 87 ? 13.361 2.272 -25.196 1.00 93.75 87 MET A O 1
ATOM 676 N N . ASP A 1 88 ? 12.608 3.863 -26.592 1.00 94.62 88 ASP A N 1
ATOM 677 C CA . ASP A 1 88 ? 13.311 4.963 -25.936 1.00 94.62 88 ASP A CA 1
ATOM 678 C C . ASP A 1 88 ? 12.717 5.270 -24.558 1.00 94.62 88 ASP A C 1
ATOM 680 O O . ASP A 1 88 ? 13.471 5.491 -23.609 1.00 94.62 88 ASP A O 1
ATOM 684 N N . GLY A 1 89 ? 11.396 5.143 -24.387 1.00 95.00 89 GLY A N 1
ATOM 685 C CA . GLY A 1 89 ? 10.744 5.205 -23.077 1.00 95.00 89 GLY A CA 1
ATOM 686 C C . GLY A 1 89 ? 11.279 4.149 -22.102 1.00 95.00 89 GLY A C 1
ATOM 687 O O . GLY A 1 89 ? 11.584 4.461 -20.949 1.00 95.00 89 GLY A O 1
ATOM 688 N N . ARG A 1 90 ? 11.483 2.906 -22.561 1.00 95.19 90 ARG A N 1
ATOM 689 C CA . ARG A 1 90 ? 12.059 1.822 -21.737 1.00 95.19 90 ARG A CA 1
ATOM 690 C C . ARG A 1 90 ? 13.531 2.045 -21.403 1.00 95.19 90 ARG A C 1
ATOM 692 O O . ARG A 1 90 ? 13.945 1.745 -20.280 1.00 95.19 90 ARG A O 1
ATOM 699 N N . LYS A 1 91 ? 14.324 2.564 -22.346 1.00 95.19 91 LYS A N 1
ATOM 700 C CA . LYS A 1 91 ? 15.727 2.939 -22.094 1.00 95.19 91 LYS A CA 1
ATOM 701 C C . LYS A 1 91 ? 15.810 4.047 -21.056 1.00 95.19 91 LYS A C 1
ATOM 703 O O . LYS A 1 91 ? 16.511 3.876 -20.063 1.00 95.19 91 LYS A O 1
ATOM 708 N N . LYS A 1 92 ? 15.031 5.116 -21.243 1.00 96.25 92 LYS A N 1
ATOM 709 C CA . LYS A 1 92 ? 14.946 6.222 -20.292 1.00 96.25 92 LYS A CA 1
ATOM 710 C C . LYS A 1 92 ? 14.552 5.727 -18.903 1.00 96.25 92 LYS A C 1
ATOM 712 O O . LYS A 1 92 ? 15.213 6.062 -17.928 1.00 96.25 92 LYS A O 1
ATOM 717 N N . TRP A 1 93 ? 13.533 4.874 -18.808 1.00 96.00 93 TRP A N 1
ATOM 718 C CA . TRP A 1 93 ? 13.139 4.291 -17.526 1.00 96.00 93 TRP A CA 1
ATOM 719 C C . TRP A 1 93 ? 14.292 3.516 -16.868 1.00 96.00 93 TRP A C 1
ATOM 721 O O . TRP A 1 93 ? 14.540 3.665 -15.674 1.00 96.00 93 TRP A O 1
ATOM 731 N N . LEU A 1 94 ? 15.049 2.720 -17.633 1.00 96.19 94 LEU A N 1
ATOM 732 C CA . LEU A 1 94 ? 16.205 1.986 -17.109 1.00 96.19 94 LEU A CA 1
ATOM 733 C C . LEU A 1 94 ? 17.334 2.921 -16.638 1.00 96.19 94 LEU A C 1
ATOM 735 O O . LEU A 1 94 ? 17.982 2.636 -15.627 1.00 96.19 94 LEU A O 1
ATOM 739 N N . GLU A 1 95 ? 17.574 4.017 -17.354 1.00 96.75 95 GLU A N 1
ATOM 740 C CA . GLU A 1 95 ? 18.520 5.065 -16.962 1.00 96.75 95 GLU A CA 1
ATOM 741 C C . GLU A 1 95 ? 18.090 5.748 -15.662 1.00 96.75 95 GLU A C 1
ATOM 743 O O . GLU A 1 95 ? 18.908 5.871 -14.748 1.00 96.75 95 GLU A O 1
ATOM 748 N N . ASP A 1 96 ? 16.806 6.089 -15.533 1.00 96.00 96 ASP A N 1
ATOM 749 C CA . ASP A 1 96 ? 16.233 6.677 -14.321 1.00 96.00 96 ASP A CA 1
ATOM 750 C C . ASP A 1 96 ? 16.397 5.716 -13.122 1.00 96.00 96 ASP A C 1
ATOM 752 O O . ASP A 1 96 ? 16.830 6.125 -12.041 1.00 96.00 96 ASP A O 1
ATOM 756 N N . MET A 1 97 ? 16.167 4.409 -13.310 1.00 96.62 97 MET A N 1
ATOM 757 C CA . MET A 1 97 ? 16.397 3.403 -12.260 1.00 96.62 97 MET A CA 1
ATOM 758 C C . MET A 1 97 ? 17.881 3.287 -11.875 1.00 96.62 97 MET A C 1
ATOM 760 O O . MET A 1 97 ? 18.212 3.204 -10.691 1.00 96.62 97 MET A O 1
ATOM 764 N N . LYS A 1 98 ? 18.801 3.340 -12.846 1.00 96.38 98 LYS A N 1
ATOM 765 C CA . LYS A 1 98 ? 20.252 3.338 -12.583 1.00 96.38 98 LYS A CA 1
ATOM 766 C C . LYS A 1 98 ? 20.703 4.609 -11.850 1.00 96.38 98 LYS A C 1
ATOM 768 O O . LYS A 1 98 ? 21.598 4.556 -10.997 1.00 96.38 98 LYS A O 1
ATOM 773 N N . ALA A 1 99 ? 20.090 5.749 -12.159 1.00 96.56 99 ALA A N 1
ATOM 774 C CA . ALA A 1 99 ? 20.328 6.999 -11.448 1.00 96.56 99 ALA A CA 1
ATOM 775 C C . ALA A 1 99 ? 19.879 6.891 -9.982 1.00 96.56 99 ALA A C 1
ATOM 777 O O . ALA A 1 99 ? 20.616 7.323 -9.095 1.00 96.56 99 ALA A O 1
ATOM 778 N N . LEU A 1 100 ? 18.743 6.235 -9.707 1.00 94.62 100 LEU A N 1
ATOM 779 C CA . LEU A 1 100 ? 18.300 5.930 -8.341 1.00 94.62 100 LEU A CA 1
ATOM 780 C C . LEU A 1 100 ? 19.285 5.016 -7.597 1.00 94.62 100 LEU A C 1
ATOM 782 O O . LEU A 1 100 ? 19.703 5.362 -6.494 1.00 94.62 100 LEU A O 1
ATOM 786 N N . GLU A 1 101 ? 19.719 3.900 -8.199 1.00 95.81 101 GLU A N 1
ATOM 787 C CA . GLU A 1 101 ? 20.739 3.001 -7.616 1.00 95.81 101 GLU A CA 1
ATOM 788 C C . GLU A 1 101 ? 22.007 3.785 -7.216 1.00 95.81 101 GLU A C 1
ATOM 790 O O . GLU A 1 101 ? 22.511 3.666 -6.093 1.00 95.81 101 GLU A O 1
ATOM 795 N N . THR A 1 102 ? 22.475 4.662 -8.112 1.00 96.75 102 THR A N 1
ATOM 796 C CA . THR A 1 102 ? 23.637 5.536 -7.888 1.00 96.75 102 THR A CA 1
ATOM 797 C C . THR A 1 102 ? 23.391 6.518 -6.745 1.00 96.75 102 THR A C 1
ATOM 799 O O . THR A 1 102 ? 24.216 6.628 -5.833 1.00 96.75 102 THR A O 1
ATOM 802 N N . ARG A 1 103 ? 22.237 7.193 -6.749 1.00 95.19 103 ARG A N 1
ATOM 803 C CA . ARG A 1 103 ? 21.833 8.166 -5.726 1.00 95.19 103 ARG A CA 1
ATOM 804 C C . ARG A 1 103 ? 21.750 7.521 -4.339 1.00 95.19 103 ARG A C 1
ATOM 806 O O . ARG A 1 103 ? 22.242 8.094 -3.370 1.00 95.19 103 ARG A O 1
ATOM 813 N N . PHE A 1 104 ? 21.225 6.301 -4.243 1.00 94.31 104 PHE A N 1
ATOM 814 C CA . PHE A 1 104 ? 21.173 5.532 -2.994 1.00 94.31 104 PHE A CA 1
ATOM 815 C C . PHE A 1 104 ? 22.493 4.845 -2.644 1.00 94.31 104 PHE A C 1
ATOM 817 O O . PHE A 1 104 ? 22.625 4.266 -1.565 1.00 94.31 104 PHE A O 1
ATOM 824 N N . ARG A 1 105 ? 23.501 4.889 -3.521 1.00 96.00 105 ARG A N 1
ATOM 825 C CA . ARG A 1 105 ? 24.756 4.139 -3.360 1.00 96.00 105 ARG A CA 1
ATOM 826 C C . ARG A 1 105 ? 24.477 2.650 -3.090 1.00 96.00 105 ARG A C 1
ATOM 828 O O . ARG A 1 105 ? 25.118 2.033 -2.233 1.00 96.00 105 ARG A O 1
ATOM 835 N N . ILE A 1 106 ? 23.474 2.104 -3.774 1.00 95.06 106 ILE A N 1
ATOM 836 C CA . ILE A 1 106 ? 23.107 0.689 -3.743 1.00 95.06 106 ILE A CA 1
ATOM 837 C C . ILE A 1 106 ? 23.615 0.078 -5.044 1.00 95.06 106 ILE A C 1
ATOM 839 O O . ILE A 1 106 ? 23.296 0.548 -6.129 1.00 95.06 106 ILE A O 1
ATOM 843 N N . LYS A 1 107 ? 24.446 -0.966 -4.940 1.00 93.50 107 LYS A N 1
ATOM 844 C CA . LYS A 1 107 ? 25.146 -1.532 -6.105 1.00 93.50 107 LYS A CA 1
ATOM 845 C C . LYS A 1 107 ? 24.185 -2.093 -7.154 1.00 93.50 107 LYS A C 1
ATOM 847 O O . LYS A 1 107 ? 24.512 -2.090 -8.338 1.00 93.50 107 LYS A O 1
ATOM 852 N N . LYS A 1 108 ? 23.069 -2.669 -6.709 1.00 94.75 108 LYS A N 1
ATOM 853 C CA . LYS A 1 108 ? 22.092 -3.312 -7.579 1.00 94.75 108 LYS A CA 1
ATOM 854 C C . LYS A 1 108 ? 20.756 -3.431 -6.867 1.00 94.75 108 LYS A C 1
ATOM 856 O O . LYS A 1 108 ? 20.715 -3.982 -5.774 1.00 94.75 108 LYS A O 1
ATOM 861 N N . MET A 1 109 ? 19.690 -3.031 -7.542 1.00 96.75 109 MET A N 1
ATOM 862 C CA . MET A 1 109 ? 18.316 -3.335 -7.165 1.00 96.75 109 MET A CA 1
ATOM 863 C C . MET A 1 109 ? 17.609 -4.028 -8.338 1.00 96.75 109 MET A C 1
ATOM 865 O O . MET A 1 109 ? 18.007 -3.935 -9.510 1.00 96.75 109 MET A O 1
ATOM 869 N N . GLU A 1 110 ? 16.560 -4.777 -8.024 1.00 97.75 110 GLU A N 1
ATOM 870 C CA . GLU A 1 110 ? 15.529 -5.090 -9.009 1.00 97.75 110 GLU A CA 1
ATOM 871 C C . GLU A 1 110 ? 14.439 -4.029 -8.864 1.00 97.75 110 GLU A C 1
ATOM 873 O O . GLU A 1 110 ? 13.987 -3.750 -7.754 1.00 97.75 110 GLU A O 1
ATOM 878 N N . HIS A 1 111 ? 14.053 -3.416 -9.979 1.00 98.12 111 HIS A N 1
ATOM 879 C CA . HIS A 1 111 ? 12.948 -2.467 -10.001 1.00 98.12 111 HIS A CA 1
ATOM 880 C C . HIS A 1 111 ? 11.832 -3.080 -10.825 1.00 98.12 111 HIS A C 1
ATOM 882 O O . HIS A 1 111 ? 12.107 -3.618 -11.905 1.00 98.12 111 HIS A O 1
ATOM 888 N N . ILE A 1 112 ? 10.611 -3.004 -10.310 1.00 98.12 112 ILE A N 1
ATOM 889 C CA . ILE A 1 112 ? 9.402 -3.459 -10.982 1.00 98.12 112 ILE A CA 1
ATOM 890 C C . ILE A 1 112 ? 8.403 -2.313 -10.971 1.00 98.12 112 ILE A C 1
ATOM 892 O O . ILE A 1 112 ? 8.145 -1.736 -9.922 1.00 98.12 112 ILE A O 1
ATOM 896 N N . GLN A 1 113 ? 7.860 -1.988 -12.134 1.00 97.62 113 GLN A N 1
ATOM 897 C CA . GLN A 1 113 ? 6.747 -1.058 -12.265 1.00 97.62 113 GLN A CA 1
ATOM 898 C C . GLN A 1 113 ? 5.537 -1.847 -12.750 1.00 97.62 113 GLN A C 1
ATOM 900 O O . GLN A 1 113 ? 5.595 -2.417 -13.838 1.00 97.62 113 GLN A O 1
ATOM 905 N N . THR A 1 114 ? 4.481 -1.872 -11.951 1.00 97.44 114 THR A N 1
ATOM 906 C CA . THR A 1 114 ? 3.182 -2.477 -12.266 1.00 97.44 114 THR A CA 1
ATOM 907 C C . THR A 1 114 ? 2.180 -1.379 -12.634 1.00 97.44 114 THR A C 1
ATOM 909 O O . THR A 1 114 ? 2.571 -0.232 -12.891 1.00 97.44 114 THR A O 1
ATOM 912 N N . ASP A 1 115 ? 0.887 -1.691 -12.661 1.00 95.00 115 ASP A N 1
ATOM 913 C CA . ASP A 1 115 ? -0.146 -0.683 -12.879 1.00 95.00 115 ASP A CA 1
ATOM 914 C C . ASP A 1 115 ? -0.208 0.336 -11.744 1.00 95.00 115 ASP A C 1
ATOM 916 O O . ASP A 1 115 ? -0.333 1.530 -12.030 1.00 95.00 115 ASP A O 1
ATOM 920 N N . HIS A 1 116 ? -0.069 -0.099 -10.489 1.00 95.31 116 HIS A N 1
ATOM 921 C CA . HIS A 1 116 ? -0.277 0.751 -9.315 1.00 95.31 116 HIS A CA 1
ATOM 922 C C . HIS A 1 116 ? 0.996 1.020 -8.510 1.00 95.31 116 HIS A C 1
ATOM 924 O O . HIS A 1 116 ? 1.013 1.967 -7.726 1.00 95.31 116 HIS A O 1
ATOM 930 N N . PHE A 1 117 ? 2.086 0.274 -8.711 1.00 96.88 117 PHE A N 1
ATOM 931 C CA . PHE A 1 117 ? 3.276 0.380 -7.862 1.00 96.88 117 PHE A CA 1
ATOM 932 C C . PHE A 1 117 ? 4.581 0.515 -8.642 1.00 96.88 117 PHE A C 1
ATOM 934 O O . PHE A 1 117 ? 4.780 -0.075 -9.702 1.00 96.88 117 PHE A O 1
ATOM 941 N N . ASN A 1 118 ? 5.510 1.258 -8.046 1.00 97.06 118 ASN A N 1
ATOM 942 C CA . ASN A 1 118 ? 6.938 1.192 -8.315 1.00 97.06 118 ASN A CA 1
ATOM 943 C C . ASN A 1 118 ? 7.607 0.476 -7.135 1.00 97.06 118 ASN A C 1
ATOM 945 O O . ASN A 1 118 ? 7.777 1.040 -6.053 1.00 97.06 118 ASN A O 1
ATOM 949 N N . LEU A 1 119 ? 7.992 -0.780 -7.329 1.00 97.94 119 LEU A N 1
ATOM 950 C CA . LEU A 1 119 ? 8.714 -1.569 -6.340 1.00 97.94 119 LEU A CA 1
ATOM 951 C C . LEU A 1 119 ? 10.222 -1.506 -6.602 1.00 97.94 119 LEU A C 1
ATOM 953 O O . LEU A 1 119 ? 10.704 -1.900 -7.664 1.00 97.94 119 LEU A O 1
ATOM 957 N N . HIS A 1 120 ? 10.975 -1.092 -5.589 1.00 97.88 120 HIS A N 1
ATOM 958 C CA . HIS A 1 120 ? 12.434 -1.059 -5.566 1.00 97.88 120 HIS A CA 1
ATOM 959 C C . HIS A 1 120 ? 12.946 -2.089 -4.554 1.00 97.88 120 HIS A C 1
ATOM 961 O O . HIS A 1 120 ? 12.735 -1.935 -3.353 1.00 97.88 120 HIS A O 1
ATOM 967 N N . TYR A 1 121 ? 13.631 -3.136 -5.011 1.00 97.75 121 TYR A N 1
ATOM 968 C CA . TYR A 1 121 ? 13.901 -4.329 -4.203 1.00 97.75 121 TYR A CA 1
ATOM 969 C C . TYR A 1 121 ? 15.400 -4.694 -4.165 1.00 97.75 121 TYR A C 1
ATOM 971 O O . TYR A 1 121 ? 15.989 -5.034 -5.192 1.00 97.75 121 TYR A O 1
ATOM 979 N N . ASP A 1 122 ? 16.013 -4.676 -2.973 1.00 96.75 122 ASP A N 1
ATOM 980 C CA . ASP A 1 122 ? 17.413 -5.086 -2.702 1.00 96.75 122 ASP A CA 1
ATOM 981 C C . ASP A 1 122 ? 17.512 -6.151 -1.594 1.00 96.75 122 ASP A C 1
ATOM 983 O O . ASP A 1 122 ? 18.379 -6.132 -0.717 1.00 96.75 122 ASP A O 1
ATOM 987 N N . ILE A 1 123 ? 16.593 -7.114 -1.588 1.00 95.44 123 ILE A N 1
ATOM 988 C CA . ILE A 1 123 ? 16.692 -8.266 -0.687 1.00 95.44 123 ILE A CA 1
ATOM 989 C C . ILE A 1 123 ? 17.322 -9.419 -1.475 1.00 95.44 123 ILE A C 1
ATOM 991 O O . ILE A 1 123 ? 16.661 -9.992 -2.343 1.00 95.44 123 ILE A O 1
ATOM 995 N N . PRO A 1 124 ? 18.576 -9.826 -1.185 1.00 95.19 124 PRO A N 1
ATOM 996 C CA . PRO A 1 124 ? 19.296 -10.755 -2.057 1.00 95.19 124 PRO A CA 1
ATOM 997 C C . PRO A 1 124 ? 18.635 -12.129 -2.184 1.00 95.19 124 PRO A C 1
ATOM 999 O O . PRO A 1 124 ? 18.671 -12.748 -3.250 1.00 95.19 124 PRO A O 1
ATOM 1002 N N . LYS A 1 125 ? 18.077 -12.623 -1.073 1.00 95.12 125 LYS A N 1
ATOM 1003 C CA . LYS A 1 125 ? 17.370 -13.900 -0.981 1.00 95.12 125 LYS A CA 1
ATOM 1004 C C . LYS A 1 125 ? 16.261 -13.811 0.055 1.00 95.12 125 LYS A C 1
ATOM 1006 O O . LYS A 1 125 ? 16.443 -13.201 1.111 1.00 95.12 125 LYS A O 1
ATOM 1011 N N . ILE A 1 126 ? 15.160 -14.495 -0.209 1.00 95.00 126 ILE A N 1
ATOM 1012 C CA . ILE A 1 126 ? 14.041 -14.645 0.718 1.00 95.00 126 ILE A CA 1
ATOM 1013 C C . ILE A 1 126 ? 13.594 -16.105 0.755 1.00 95.00 126 ILE A C 1
ATOM 1015 O O . ILE A 1 126 ? 13.625 -16.787 -0.265 1.00 95.00 126 ILE A O 1
ATOM 1019 N N . LYS A 1 127 ? 13.231 -16.604 1.938 1.00 95.50 127 LYS A N 1
ATOM 1020 C CA . LYS A 1 127 ? 12.682 -17.951 2.109 1.00 95.50 127 LYS A CA 1
ATOM 1021 C C . LYS A 1 127 ? 11.168 -17.843 2.260 1.00 95.50 127 LYS A C 1
ATOM 1023 O O . LYS A 1 127 ? 10.727 -17.180 3.190 1.00 95.50 127 LYS A O 1
ATOM 1028 N N . VAL A 1 128 ? 10.430 -18.495 1.368 1.00 96.06 128 VAL A N 1
ATOM 1029 C CA . VAL A 1 128 ? 8.962 -18.529 1.303 1.00 96.06 128 VAL A CA 1
ATOM 1030 C C . VAL A 1 128 ? 8.539 -19.983 1.485 1.00 96.06 128 VAL A C 1
ATOM 1032 O O . VAL A 1 128 ? 8.798 -20.825 0.615 1.00 96.06 128 VAL A O 1
ATOM 1035 N N . GLY A 1 129 ? 7.993 -20.320 2.656 1.00 94.88 129 GLY A N 1
ATOM 1036 C CA . GLY A 1 129 ? 7.808 -21.714 3.063 1.00 94.88 129 GLY A CA 1
ATOM 1037 C C . GLY A 1 129 ? 9.114 -22.517 2.961 1.00 94.88 129 GLY A C 1
ATOM 1038 O O . GLY A 1 129 ? 10.115 -22.209 3.613 1.00 94.88 129 GLY A O 1
ATOM 1039 N N . MET A 1 130 ? 9.135 -23.551 2.114 1.00 96.25 130 MET A N 1
ATOM 1040 C CA . MET A 1 130 ? 10.332 -24.375 1.872 1.00 96.25 130 MET A CA 1
ATOM 1041 C C . MET A 1 130 ? 11.236 -23.856 0.745 1.00 96.25 130 MET A C 1
ATOM 1043 O O . MET A 1 130 ? 12.377 -24.305 0.620 1.00 96.25 130 MET A O 1
ATOM 1047 N N . LYS A 1 131 ? 10.765 -22.918 -0.083 1.00 97.25 131 LYS A N 1
ATOM 1048 C CA . LYS A 1 131 ? 11.502 -22.437 -1.259 1.00 97.25 131 LYS A CA 1
ATOM 1049 C C . LYS A 1 131 ? 12.340 -21.212 -0.905 1.00 97.25 131 LYS A C 1
ATOM 1051 O O . LYS A 1 131 ? 11.951 -20.390 -0.084 1.00 97.25 131 LYS A O 1
ATOM 1056 N N . THR A 1 132 ? 13.501 -21.075 -1.541 1.00 97.00 132 THR A N 1
ATOM 1057 C CA . THR A 1 132 ? 14.310 -19.849 -1.465 1.00 97.00 132 THR A CA 1
ATOM 1058 C C . THR A 1 132 ? 14.273 -19.146 -2.809 1.00 97.00 132 THR A C 1
ATOM 1060 O O . THR A 1 132 ? 14.647 -19.729 -3.826 1.00 97.00 132 THR A O 1
ATOM 1063 N N . TYR A 1 133 ? 13.816 -17.901 -2.815 1.00 97.31 133 TYR A N 1
ATOM 1064 C CA . TYR A 1 133 ? 13.779 -17.043 -3.991 1.00 97.31 133 TYR A CA 1
ATOM 1065 C C . TYR A 1 133 ? 14.998 -16.126 -3.986 1.00 97.31 133 TYR A C 1
ATOM 1067 O O . TYR A 1 133 ? 15.439 -15.658 -2.932 1.00 97.31 133 TYR A O 1
ATOM 1075 N N . ASP A 1 134 ? 15.566 -15.904 -5.168 1.00 97.12 134 ASP A N 1
ATOM 1076 C CA . ASP A 1 134 ? 16.576 -14.872 -5.372 1.00 97.12 134 ASP A CA 1
ATOM 1077 C C . ASP A 1 134 ? 15.920 -13.484 -5.439 1.00 97.12 134 ASP A C 1
ATOM 1079 O O . ASP A 1 134 ? 14.697 -13.353 -5.403 1.00 97.12 134 ASP A O 1
ATOM 1083 N N . MET A 1 135 ? 16.736 -12.436 -5.532 1.00 96.62 135 MET A N 1
ATOM 1084 C CA . MET A 1 135 ? 16.261 -11.053 -5.599 1.00 96.62 135 MET A CA 1
ATOM 1085 C C . MET A 1 135 ? 15.270 -10.809 -6.748 1.00 96.62 135 MET A C 1
ATOM 1087 O O . MET A 1 135 ? 14.308 -10.072 -6.574 1.00 96.62 135 MET A O 1
ATOM 1091 N N . PHE A 1 136 ? 15.471 -11.456 -7.902 1.00 96.94 136 PHE A N 1
ATOM 1092 C CA . PHE A 1 136 ? 14.594 -11.308 -9.064 1.00 96.94 136 PHE A CA 1
ATOM 1093 C C . PHE A 1 136 ? 13.217 -11.917 -8.800 1.00 96.94 136 PHE A C 1
ATOM 1095 O O . PHE A 1 136 ? 12.209 -11.234 -8.964 1.00 96.94 136 PHE A O 1
ATOM 1102 N N . LYS A 1 137 ? 13.157 -13.167 -8.334 1.00 97.19 137 LYS A N 1
ATOM 1103 C CA . LYS A 1 137 ? 11.889 -13.825 -7.989 1.00 97.19 137 LYS A CA 1
ATOM 1104 C C . LYS A 1 137 ? 11.207 -13.178 -6.786 1.00 97.19 137 LYS A C 1
ATOM 1106 O O . LYS A 1 137 ? 9.992 -13.047 -6.786 1.00 97.19 137 LYS A O 1
ATOM 1111 N N . GLY A 1 138 ? 11.981 -12.748 -5.790 1.00 97.19 138 GLY A N 1
ATOM 1112 C CA . GLY A 1 138 ? 11.472 -12.038 -4.619 1.00 97.19 138 GLY A CA 1
ATOM 1113 C C . GLY A 1 138 ? 10.816 -10.707 -4.982 1.00 97.19 138 GLY A C 1
ATOM 1114 O O . GLY A 1 138 ? 9.729 -10.429 -4.493 1.00 97.19 138 GLY A O 1
ATOM 1115 N N . ALA A 1 139 ? 11.423 -9.928 -5.883 1.00 97.81 139 ALA A N 1
ATOM 1116 C CA . ALA A 1 139 ? 10.829 -8.680 -6.350 1.00 97.81 139 ALA A CA 1
ATOM 1117 C C . ALA A 1 139 ? 9.469 -8.919 -7.028 1.00 97.81 139 ALA A C 1
ATOM 1119 O O . ALA A 1 139 ? 8.501 -8.257 -6.683 1.00 97.81 139 ALA A O 1
ATOM 1120 N N . HIS A 1 140 ? 9.365 -9.896 -7.937 1.00 98.19 140 HIS A N 1
ATOM 1121 C CA . HIS A 1 140 ? 8.100 -10.170 -8.637 1.00 98.19 140 HIS A CA 1
ATOM 1122 C C . HIS A 1 140 ? 7.019 -10.698 -7.690 1.00 98.19 140 HIS A C 1
ATOM 1124 O O . HIS A 1 140 ? 5.888 -10.243 -7.774 1.00 98.19 140 HIS A O 1
ATOM 1130 N N . LEU A 1 141 ? 7.383 -11.570 -6.741 1.00 97.62 141 LEU A N 1
ATOM 1131 C CA . LEU A 1 141 ? 6.463 -12.028 -5.696 1.00 97.62 141 LEU A CA 1
ATOM 1132 C C . LEU A 1 141 ? 5.852 -10.852 -4.921 1.00 97.62 141 LEU A C 1
ATOM 1134 O O . LEU A 1 141 ? 4.659 -10.844 -4.643 1.00 97.62 141 LEU A O 1
ATOM 1138 N N . TYR A 1 142 ? 6.667 -9.866 -4.538 1.00 98.00 142 TYR A N 1
ATOM 1139 C CA . TYR A 1 142 ? 6.156 -8.702 -3.815 1.00 98.00 142 TYR A CA 1
ATOM 1140 C C . TYR A 1 142 ? 5.391 -7.731 -4.712 1.00 98.00 142 TYR A C 1
ATOM 1142 O O . TYR A 1 142 ? 4.478 -7.084 -4.219 1.00 98.00 142 TYR A O 1
ATOM 1150 N N . ALA A 1 143 ? 5.715 -7.642 -6.002 1.00 98.25 143 ALA A N 1
ATOM 1151 C CA . ALA A 1 143 ? 4.922 -6.861 -6.947 1.00 98.25 143 ALA A CA 1
ATOM 1152 C C . ALA A 1 143 ? 3.500 -7.430 -7.094 1.00 98.25 143 ALA A C 1
ATOM 1154 O O . ALA A 1 143 ? 2.545 -6.666 -7.029 1.00 98.25 143 ALA A O 1
ATOM 1155 N N . GLU A 1 144 ? 3.357 -8.757 -7.196 1.00 97.88 144 GLU A N 1
ATOM 1156 C CA . GLU A 1 144 ? 2.046 -9.431 -7.203 1.00 97.88 144 GLU A CA 1
ATOM 1157 C C . GLU A 1 144 ? 1.267 -9.154 -5.920 1.00 97.88 144 GLU A C 1
ATOM 1159 O O . GLU A 1 144 ? 0.155 -8.651 -5.978 1.00 97.88 144 GLU A O 1
ATOM 1164 N N . ARG A 1 145 ? 1.893 -9.361 -4.757 1.00 97.69 145 ARG A N 1
ATOM 1165 C CA . ARG A 1 145 ? 1.259 -9.109 -3.453 1.00 97.69 145 ARG A CA 1
ATOM 1166 C C . ARG A 1 145 ? 0.783 -7.666 -3.266 1.00 97.69 145 ARG A C 1
ATOM 1168 O O . ARG A 1 145 ? -0.201 -7.429 -2.574 1.00 97.69 145 ARG A O 1
ATOM 1175 N N . LEU A 1 146 ? 1.494 -6.693 -3.839 1.00 97.81 146 LEU A N 1
ATOM 1176 C CA . LEU A 1 146 ? 1.082 -5.288 -3.806 1.00 97.81 146 LEU A CA 1
ATOM 1177 C C . LEU A 1 146 ? -0.151 -5.040 -4.686 1.00 97.81 146 LEU A C 1
ATOM 1179 O O . LEU A 1 146 ? -1.051 -4.312 -4.274 1.00 97.81 146 LEU A O 1
ATOM 1183 N N . GLU A 1 147 ? -0.211 -5.651 -5.868 1.00 97.50 147 GLU A N 1
ATOM 1184 C CA . GLU A 1 147 ? -1.396 -5.582 -6.731 1.00 97.50 147 GLU A CA 1
ATOM 1185 C C . GLU A 1 147 ? -2.593 -6.325 -6.119 1.00 97.50 147 GLU A C 1
ATOM 1187 O O . GLU A 1 147 ? -3.706 -5.806 -6.166 1.00 97.50 147 GLU A O 1
ATOM 1192 N N . ASP A 1 148 ? -2.372 -7.466 -5.460 1.00 97.06 148 ASP A N 1
ATOM 1193 C CA . ASP A 1 148 ? -3.413 -8.194 -4.722 1.00 97.06 148 ASP A CA 1
ATOM 1194 C C . ASP A 1 148 ? -3.993 -7.334 -3.585 1.00 97.06 148 ASP A C 1
ATOM 1196 O O . ASP A 1 148 ? -5.214 -7.208 -3.460 1.00 97.06 148 ASP A O 1
ATOM 1200 N N . LEU A 1 149 ? -3.129 -6.655 -2.816 1.00 96.88 149 LEU A N 1
ATOM 1201 C CA . LEU A 1 149 ? -3.547 -5.675 -1.808 1.00 96.88 149 LEU A CA 1
ATOM 1202 C C . LEU A 1 149 ? -4.409 -4.568 -2.418 1.00 96.88 149 LEU A C 1
ATOM 1204 O O . LEU A 1 149 ? -5.458 -4.218 -1.875 1.00 96.88 149 LEU A O 1
ATOM 1208 N N . TYR A 1 150 ? -3.959 -3.984 -3.529 1.00 96.12 150 TYR A N 1
ATOM 1209 C CA . TYR A 1 150 ? -4.697 -2.915 -4.193 1.00 96.12 150 TYR A CA 1
ATOM 1210 C C . TYR A 1 150 ? -6.057 -3.396 -4.711 1.00 96.12 150 TYR A C 1
ATOM 1212 O O . TYR A 1 150 ? -7.050 -2.671 -4.590 1.00 96.12 150 TYR A O 1
ATOM 1220 N N . ALA A 1 151 ? -6.124 -4.614 -5.248 1.00 95.31 151 ALA A N 1
ATOM 1221 C CA . ALA A 1 151 ? -7.364 -5.223 -5.707 1.00 95.31 151 ALA A CA 1
ATOM 1222 C C . ALA A 1 151 ? -8.348 -5.449 -4.547 1.00 95.31 151 ALA A C 1
ATOM 1224 O O . ALA A 1 151 ? -9.520 -5.086 -4.675 1.00 95.31 151 ALA A O 1
ATOM 1225 N N . ASP A 1 152 ? -7.890 -5.977 -3.405 1.00 95.12 152 ASP A N 1
ATOM 1226 C CA . ASP A 1 152 ? -8.740 -6.165 -2.218 1.00 95.12 152 ASP A CA 1
ATOM 1227 C C . ASP A 1 152 ? -9.216 -4.822 -1.643 1.00 95.12 152 ASP A C 1
ATOM 1229 O O . ASP A 1 152 ? -10.401 -4.655 -1.346 1.00 95.12 152 ASP A O 1
ATOM 1233 N N . TRP A 1 153 ? -8.334 -3.820 -1.575 1.00 95.19 153 TRP A N 1
ATOM 1234 C CA . TRP A 1 153 ? -8.706 -2.470 -1.149 1.00 95.19 153 TRP A CA 1
ATOM 1235 C C . TRP A 1 153 ? -9.764 -1.861 -2.082 1.00 95.19 153 TRP A C 1
ATOM 1237 O O . TRP A 1 153 ? -10.827 -1.424 -1.638 1.00 95.19 153 TRP A O 1
ATOM 1247 N N . THR A 1 154 ? -9.530 -1.897 -3.395 1.00 94.06 154 THR A N 1
ATOM 1248 C CA . THR A 1 154 ? -10.443 -1.315 -4.393 1.00 94.06 154 THR A CA 1
ATOM 1249 C C . THR A 1 154 ? -11.805 -1.997 -4.377 1.00 94.06 154 THR A C 1
ATOM 1251 O O . THR A 1 154 ? -12.828 -1.317 -4.445 1.00 94.06 154 THR A O 1
ATOM 1254 N N . LYS A 1 155 ? -11.838 -3.325 -4.216 1.00 93.62 155 LYS A N 1
ATOM 1255 C CA . LYS A 1 155 ? -13.077 -4.105 -4.104 1.00 93.62 155 LYS A CA 1
ATOM 1256 C C . LYS A 1 155 ? -13.967 -3.637 -2.947 1.00 93.62 155 LYS A C 1
ATOM 1258 O O . LYS A 1 155 ? -15.185 -3.737 -3.048 1.00 93.62 155 LYS A O 1
ATOM 1263 N N . ARG A 1 156 ? -13.379 -3.156 -1.849 1.00 92.75 156 ARG A N 1
ATOM 1264 C CA . ARG A 1 156 ? -14.104 -2.773 -0.622 1.00 92.75 156 ARG A CA 1
ATOM 1265 C C . ARG A 1 156 ? -14.565 -1.330 -0.619 1.00 92.75 156 ARG A C 1
ATOM 1267 O O . ARG A 1 156 ? -15.622 -1.028 -0.076 1.00 92.75 156 ARG A O 1
ATOM 1274 N N . PHE A 1 157 ? -13.765 -0.445 -1.201 1.00 92.00 157 PHE A N 1
ATOM 1275 C CA . PHE A 1 157 ? -14.008 0.994 -1.139 1.00 92.00 157 PHE A CA 1
ATOM 1276 C C . PHE A 1 157 ? -14.495 1.585 -2.466 1.00 92.00 157 PHE A C 1
ATOM 1278 O O . PHE A 1 157 ? -14.670 2.799 -2.541 1.00 92.00 157 PHE A O 1
ATOM 1285 N N . ASP A 1 158 ? -14.716 0.742 -3.486 1.00 88.44 158 ASP A N 1
ATOM 1286 C CA . ASP A 1 158 ? -15.230 1.085 -4.824 1.00 88.44 158 ASP A CA 1
ATOM 1287 C C . ASP A 1 158 ? -14.598 2.363 -5.392 1.00 88.44 158 ASP A C 1
ATOM 1289 O O . ASP A 1 158 ? -15.249 3.319 -5.823 1.00 88.44 158 ASP A O 1
ATOM 1293 N N . ARG A 1 159 ? -13.270 2.426 -5.288 1.00 78.62 159 ARG A N 1
ATOM 1294 C CA . ARG A 1 159 ? -12.511 3.621 -5.635 1.00 78.62 159 ARG A CA 1
ATOM 1295 C C . ARG A 1 159 ? -11.231 3.221 -6.348 1.00 78.62 159 ARG A C 1
ATOM 1297 O O . ARG A 1 159 ? -10.223 3.007 -5.685 1.00 78.62 159 ARG A O 1
ATOM 1304 N N . PRO A 1 160 ? -11.215 3.159 -7.689 1.00 77.44 160 PRO A N 1
ATOM 1305 C CA . PRO A 1 160 ? -9.956 3.029 -8.402 1.00 77.44 160 PRO A CA 1
ATOM 1306 C C . PRO A 1 160 ? -9.139 4.291 -8.127 1.00 77.44 160 PRO A C 1
ATOM 1308 O O . PRO A 1 160 ? -9.466 5.389 -8.586 1.00 77.44 160 PRO A O 1
ATOM 1311 N N . TYR A 1 161 ? -8.108 4.152 -7.302 1.00 76.94 161 TYR A N 1
ATOM 1312 C CA . TYR A 1 161 ? -7.239 5.254 -6.924 1.00 76.94 161 TYR A CA 1
ATOM 1313 C C . TYR A 1 161 ? -5.854 5.065 -7.524 1.00 76.94 161 TYR A C 1
ATOM 1315 O O . TYR A 1 161 ? -5.356 3.951 -7.656 1.00 76.94 161 TYR A O 1
ATOM 1323 N N . ARG A 1 162 ? -5.231 6.169 -7.920 1.00 78.69 162 ARG A N 1
ATOM 1324 C CA . ARG A 1 162 ? -3.861 6.214 -8.432 1.00 78.69 162 ARG A CA 1
ATOM 1325 C C . ARG A 1 162 ? -3.149 7.355 -7.743 1.00 78.69 162 ARG A C 1
ATOM 1327 O O . ARG A 1 162 ? -3.793 8.367 -7.465 1.00 78.69 162 ARG A O 1
ATOM 1334 N N . SER A 1 163 ? -1.851 7.201 -7.468 1.00 74.56 163 SER A N 1
ATOM 1335 C CA . SER A 1 163 ? -1.025 8.309 -6.961 1.00 74.56 163 SER A CA 1
ATOM 1336 C C . SER A 1 163 ? -1.274 9.567 -7.796 1.00 74.56 163 SER A C 1
ATOM 1338 O O . SER A 1 163 ? -1.120 9.499 -9.017 1.00 74.56 163 SER A O 1
ATOM 1340 N N . PRO A 1 164 ? -1.683 10.699 -7.193 1.00 66.81 164 PRO A N 1
ATOM 1341 C CA . PRO A 1 164 ? -2.106 11.887 -7.936 1.00 66.81 164 PRO A CA 1
ATOM 1342 C C . PRO A 1 164 ? -1.007 12.476 -8.829 1.00 66.81 164 PRO A C 1
ATOM 1344 O O . PRO A 1 164 ? -1.312 13.219 -9.755 1.00 66.81 164 PRO A O 1
ATOM 1347 N N . THR A 1 165 ? 0.260 12.152 -8.575 1.00 68.31 165 THR A N 1
ATOM 1348 C CA . THR A 1 165 ? 1.405 12.675 -9.331 1.00 68.31 165 THR A CA 1
ATOM 1349 C C . THR A 1 165 ? 2.004 11.679 -10.300 1.00 68.31 165 THR A C 1
ATOM 1351 O O . THR A 1 165 ? 2.158 11.972 -11.480 1.00 68.31 165 THR A O 1
ATOM 1354 N N . THR A 1 166 ? 2.379 10.508 -9.803 1.00 75.00 166 THR A N 1
ATOM 1355 C CA . THR A 1 166 ? 3.105 9.482 -10.561 1.00 75.00 166 THR A CA 1
ATOM 1356 C C . THR A 1 166 ? 2.167 8.440 -11.161 1.00 75.00 166 THR A C 1
ATOM 1358 O O . THR A 1 166 ? 2.597 7.588 -11.938 1.00 75.00 166 THR A O 1
ATOM 1361 N N . GLY A 1 167 ? 0.896 8.442 -10.757 1.00 86.06 167 GLY A N 1
ATOM 1362 C CA . GLY A 1 167 ? -0.050 7.368 -11.038 1.00 86.06 167 GLY A CA 1
ATOM 1363 C C . GLY A 1 167 ? 0.214 6.074 -10.256 1.00 86.06 167 GLY A C 1
ATOM 1364 O O . GLY A 1 167 ? -0.587 5.149 -10.389 1.00 86.06 167 GLY A O 1
ATOM 1365 N N . ARG A 1 168 ? 1.305 6.000 -9.467 1.00 92.12 168 ARG A N 1
ATOM 1366 C CA . ARG A 1 168 ? 1.795 4.809 -8.749 1.00 92.12 168 ARG A CA 1
ATOM 1367 C C . ARG A 1 168 ? 2.380 5.105 -7.360 1.00 92.12 168 ARG A C 1
ATOM 1369 O O . ARG A 1 168 ? 2.960 6.165 -7.150 1.00 92.12 168 ARG A O 1
ATOM 1376 N N . TRP A 1 169 ? 2.288 4.165 -6.428 1.00 92.94 169 TRP A N 1
ATOM 1377 C CA . TRP A 1 169 ? 2.952 4.245 -5.120 1.00 92.94 169 TRP A CA 1
ATOM 1378 C C . TRP A 1 169 ? 4.386 3.719 -5.182 1.00 92.94 169 TRP A C 1
ATOM 1380 O O . TRP A 1 169 ? 4.628 2.675 -5.787 1.00 92.94 169 TRP A O 1
ATOM 1390 N N . ASP A 1 170 ? 5.325 4.382 -4.506 1.00 94.50 170 ASP A N 1
AT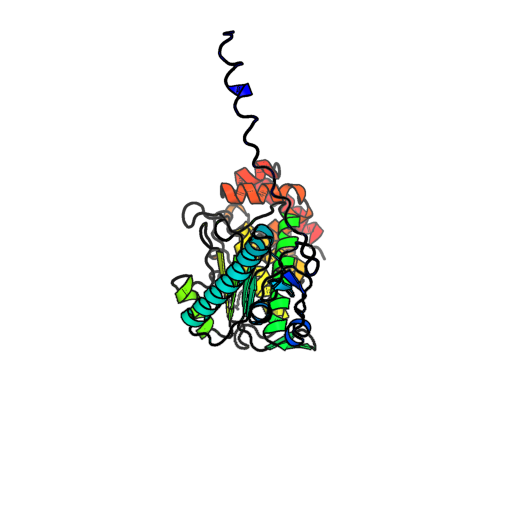OM 1391 C CA . ASP A 1 170 ? 6.711 3.915 -4.439 1.00 94.50 170 ASP A CA 1
ATOM 1392 C C . ASP A 1 170 ? 6.954 3.086 -3.167 1.00 94.50 170 ASP A C 1
ATOM 1394 O O . ASP A 1 170 ? 6.777 3.553 -2.037 1.00 94.50 170 ASP A O 1
ATOM 1398 N N . VAL A 1 171 ? 7.406 1.844 -3.343 1.00 96.44 171 VAL A N 1
ATOM 1399 C CA . VAL A 1 171 ? 7.718 0.913 -2.252 1.00 96.44 171 VAL A CA 1
ATOM 1400 C C . VAL A 1 171 ? 9.177 0.487 -2.355 1.00 96.44 171 VAL A C 1
ATOM 1402 O O . VAL A 1 171 ? 9.601 -0.128 -3.330 1.00 96.44 171 VAL A O 1
ATOM 1405 N N . TYR A 1 172 ? 9.959 0.784 -1.322 1.00 97.00 172 TYR A N 1
ATOM 1406 C CA . TYR A 1 172 ? 11.380 0.471 -1.236 1.00 97.00 172 TYR A CA 1
ATOM 1407 C C . TYR A 1 172 ? 11.611 -0.625 -0.200 1.00 97.00 172 TYR A C 1
ATOM 1409 O O . TYR A 1 172 ? 11.465 -0.416 1.003 1.00 97.00 172 TYR A O 1
ATOM 1417 N N . MET A 1 173 ? 12.024 -1.798 -0.662 1.00 96.75 173 MET A N 1
ATOM 1418 C CA . MET A 1 173 ? 12.365 -2.948 0.168 1.00 96.75 173 MET A CA 1
ATOM 1419 C C . MET A 1 173 ? 13.874 -3.168 0.142 1.00 96.75 173 MET A C 1
ATOM 1421 O O . MET A 1 173 ? 14.418 -3.756 -0.794 1.00 96.75 173 MET A O 1
ATOM 1425 N N . VAL A 1 174 ? 14.561 -2.694 1.176 1.00 96.00 174 VAL A N 1
ATOM 1426 C CA . VAL A 1 174 ? 16.029 -2.684 1.245 1.00 96.00 174 VAL A CA 1
ATOM 1427 C C . VAL A 1 174 ? 16.566 -3.685 2.257 1.00 96.00 174 VAL A C 1
ATOM 1429 O O . VAL A 1 174 ? 15.836 -4.217 3.101 1.00 96.00 174 VAL A O 1
ATOM 1432 N N . ARG A 1 175 ? 17.860 -3.990 2.169 1.00 93.19 175 ARG A N 1
ATOM 1433 C CA . ARG A 1 175 ? 18.450 -5.133 2.867 1.00 93.19 175 ARG A CA 1
ATOM 1434 C C . ARG A 1 175 ? 18.517 -4.953 4.369 1.00 93.19 175 ARG A C 1
ATOM 1436 O O . ARG A 1 175 ? 18.330 -5.917 5.108 1.00 93.19 175 ARG A O 1
ATOM 1443 N N . ASP A 1 176 ? 18.850 -3.755 4.824 1.00 92.44 176 ASP A N 1
ATOM 1444 C CA . ASP A 1 176 ? 19.113 -3.479 6.229 1.00 92.44 176 ASP A CA 1
ATOM 1445 C C . ASP A 1 176 ? 18.734 -2.048 6.626 1.00 92.44 176 ASP A C 1
ATOM 1447 O O . ASP A 1 176 ? 18.279 -1.242 5.815 1.00 92.44 176 ASP A O 1
ATOM 1451 N N . LEU A 1 177 ? 18.879 -1.756 7.920 1.00 91.50 177 LEU A N 1
ATOM 1452 C CA . LEU A 1 177 ? 18.537 -0.454 8.484 1.00 91.50 177 LEU A CA 1
ATOM 1453 C C . LEU A 1 177 ? 19.419 0.670 7.924 1.00 91.50 177 LEU A C 1
ATOM 1455 O O . LEU A 1 177 ? 18.921 1.766 7.716 1.00 91.50 177 LEU A O 1
ATOM 1459 N N . LYS A 1 178 ? 20.694 0.403 7.609 1.00 93.19 178 LYS A N 1
ATOM 1460 C CA . LYS A 1 178 ? 21.614 1.420 7.080 1.00 93.19 178 LYS A CA 1
ATOM 1461 C C . LYS A 1 178 ? 21.229 1.828 5.660 1.00 93.19 178 LYS A C 1
ATOM 1463 O O . LYS A 1 178 ? 21.337 3.001 5.307 1.00 93.19 178 LYS A O 1
ATOM 1468 N N . GLU A 1 179 ? 20.821 0.871 4.832 1.00 94.31 179 GLU A N 1
ATOM 1469 C CA . GLU A 1 179 ? 20.265 1.163 3.510 1.00 94.31 179 GLU A CA 1
ATOM 1470 C C . GLU A 1 179 ? 18.924 1.883 3.621 1.00 94.31 179 GLU A C 1
ATOM 1472 O O . GLU A 1 179 ? 18.724 2.867 2.913 1.00 94.31 179 GLU A O 1
ATOM 1477 N N . ARG A 1 180 ? 18.050 1.465 4.547 1.00 93.50 180 ARG A N 1
ATOM 1478 C CA . ARG A 1 180 ? 16.766 2.140 4.793 1.00 93.50 180 ARG A CA 1
ATOM 1479 C C . ARG A 1 180 ? 16.980 3.598 5.150 1.00 93.50 180 ARG A C 1
ATOM 1481 O O . ARG A 1 180 ? 16.440 4.443 4.454 1.00 93.50 180 ARG A O 1
ATOM 1488 N N . ASP A 1 181 ? 17.800 3.880 6.156 1.00 91.62 181 ASP A N 1
ATOM 1489 C CA . ASP A 1 181 ? 18.044 5.244 6.637 1.00 91.62 181 ASP A CA 1
ATOM 1490 C C . ASP A 1 181 ? 18.638 6.128 5.533 1.00 91.62 181 ASP A C 1
ATOM 1492 O O . ASP A 1 181 ? 18.309 7.304 5.397 1.00 91.62 181 ASP A O 1
ATOM 1496 N N . ARG A 1 182 ? 19.489 5.553 4.676 1.00 93.44 182 ARG A N 1
ATOM 1497 C CA . ARG A 1 182 ? 20.035 6.271 3.524 1.00 93.44 182 ARG A CA 1
ATOM 1498 C C . ARG A 1 182 ? 18.966 6.566 2.479 1.00 93.44 182 ARG A C 1
ATOM 1500 O O . ARG A 1 182 ? 18.931 7.683 1.966 1.00 93.44 182 ARG A O 1
ATOM 1507 N N . VAL A 1 183 ? 18.132 5.583 2.139 1.00 92.56 183 VAL A N 1
ATOM 1508 C CA . VAL A 1 183 ? 17.027 5.771 1.195 1.00 92.56 183 VAL A CA 1
ATOM 1509 C C . VAL A 1 183 ? 16.065 6.815 1.755 1.00 92.56 183 VAL A C 1
ATOM 1511 O O . VAL A 1 183 ? 15.882 7.836 1.101 1.00 92.56 183 VAL A O 1
ATOM 1514 N N . THR A 1 184 ? 15.560 6.663 2.983 1.00 90.44 184 THR A N 1
ATOM 1515 C CA . THR A 1 184 ? 14.642 7.629 3.616 1.00 90.44 184 THR A CA 1
ATOM 1516 C C . THR A 1 184 ? 15.228 9.038 3.644 1.00 90.44 184 THR A C 1
ATOM 1518 O O . THR A 1 184 ? 14.572 9.973 3.190 1.00 90.44 184 THR A O 1
ATOM 1521 N N . GLN A 1 185 ? 16.493 9.209 4.042 1.00 90.50 185 GLN A N 1
ATOM 1522 C CA . GLN A 1 185 ? 17.139 10.525 4.039 1.00 90.50 185 GLN A CA 1
ATOM 1523 C C . GLN A 1 185 ? 17.203 11.141 2.636 1.00 90.50 185 GLN A C 1
ATOM 1525 O O . GLN A 1 185 ? 17.118 12.355 2.477 1.00 90.50 185 GLN A O 1
ATOM 1530 N N . THR A 1 186 ? 17.355 10.307 1.611 1.00 90.38 186 THR A N 1
ATOM 1531 C CA . THR A 1 186 ? 17.545 10.744 0.229 1.00 90.38 186 THR A CA 1
ATOM 1532 C C . THR A 1 186 ? 16.240 11.132 -0.462 1.00 90.38 186 THR A C 1
ATOM 1534 O O . THR A 1 186 ? 16.248 12.077 -1.252 1.00 90.38 186 THR A O 1
ATOM 1537 N N . ILE A 1 187 ? 15.155 10.390 -0.226 1.00 88.81 187 ILE A N 1
ATOM 1538 C CA . ILE A 1 187 ? 13.855 10.600 -0.890 1.00 88.81 187 ILE A CA 1
ATOM 1539 C C . ILE A 1 187 ? 12.841 11.348 -0.029 1.00 88.81 187 ILE A C 1
ATOM 1541 O O . ILE A 1 187 ? 12.081 12.143 -0.566 1.00 88.81 187 ILE A O 1
ATOM 1545 N N . ILE A 1 188 ? 12.832 11.110 1.283 1.00 85.94 188 ILE A N 1
ATOM 1546 C CA . ILE A 1 188 ? 11.873 11.715 2.219 1.00 85.94 188 ILE A CA 1
ATOM 1547 C C . ILE A 1 188 ? 12.484 12.951 2.895 1.00 85.94 188 ILE A C 1
ATOM 1549 O O . ILE A 1 188 ? 11.764 13.872 3.261 1.00 85.94 188 ILE A O 1
ATOM 1553 N N . GLY A 1 189 ? 13.814 13.005 3.033 1.00 85.50 189 GLY A N 1
ATOM 1554 C CA . GLY A 1 189 ? 14.510 14.123 3.681 1.00 85.50 189 GLY A CA 1
ATOM 1555 C C . GLY A 1 189 ? 14.618 13.994 5.204 1.00 85.50 189 GLY A C 1
ATOM 1556 O O . GLY A 1 189 ? 14.912 14.977 5.879 1.00 85.50 189 GLY A O 1
ATOM 1557 N N . GLY A 1 190 ? 14.405 12.794 5.756 1.00 84.38 190 GLY A N 1
ATOM 1558 C CA . GLY A 1 190 ? 14.535 12.528 7.188 1.00 84.38 190 GLY A CA 1
ATOM 1559 C C . GLY A 1 190 ? 14.509 11.039 7.547 1.00 84.38 190 GLY A C 1
ATOM 1560 O O . GLY A 1 190 ? 14.683 10.164 6.698 1.00 84.38 190 GLY A O 1
ATOM 1561 N N . ASN A 1 191 ? 14.250 10.756 8.827 1.00 79.44 191 ASN A N 1
ATOM 1562 C CA . ASN A 1 191 ? 14.206 9.393 9.379 1.00 79.44 191 ASN A CA 1
ATOM 1563 C C . ASN A 1 191 ? 12.823 8.724 9.281 1.00 79.44 191 ASN A C 1
ATOM 1565 O O . ASN A 1 191 ? 12.647 7.602 9.759 1.00 79.44 191 ASN A O 1
ATOM 1569 N N . ALA A 1 192 ? 11.831 9.405 8.703 1.00 80.62 192 ALA A N 1
ATOM 1570 C CA . ALA A 1 192 ? 10.515 8.824 8.490 1.00 80.62 192 ALA A CA 1
ATOM 1571 C C . ALA A 1 192 ? 10.610 7.687 7.462 1.00 80.62 192 ALA A C 1
ATOM 1573 O O . ALA A 1 192 ? 11.214 7.835 6.402 1.00 80.62 192 ALA A O 1
ATOM 1574 N N . THR A 1 193 ? 10.014 6.540 7.782 1.00 79.94 193 THR A N 1
ATOM 1575 C CA . THR A 1 193 ? 9.962 5.364 6.895 1.00 79.94 193 THR A CA 1
ATOM 1576 C C . THR A 1 193 ? 8.799 5.429 5.911 1.00 79.94 193 THR A C 1
ATOM 1578 O O . THR A 1 193 ? 8.706 4.595 5.012 1.00 79.94 193 THR A O 1
ATOM 1581 N N . LYS A 1 194 ? 7.920 6.421 6.073 1.00 80.88 194 LYS A N 1
ATOM 1582 C CA . LYS A 1 194 ? 6.791 6.712 5.199 1.00 80.88 194 LYS A CA 1
ATOM 1583 C C . LYS A 1 194 ? 6.740 8.195 4.892 1.00 80.88 194 LYS A C 1
ATOM 1585 O O . LYS A 1 194 ? 7.059 9.019 5.747 1.00 80.88 194 LYS A O 1
ATOM 1590 N N . LEU A 1 195 ? 6.277 8.508 3.695 1.00 79.56 195 LEU A N 1
ATOM 1591 C CA . LEU A 1 195 ? 5.825 9.834 3.322 1.00 79.56 195 LEU A CA 1
ATOM 1592 C C . LEU A 1 195 ? 4.433 9.685 2.724 1.00 79.56 195 LEU A C 1
ATOM 1594 O O . LEU A 1 195 ? 4.253 8.928 1.772 1.00 79.56 195 LEU A O 1
ATOM 1598 N N . PHE A 1 196 ? 3.472 10.391 3.305 1.00 77.75 196 PHE A N 1
ATOM 1599 C CA . PHE A 1 196 ? 2.125 10.534 2.769 1.00 77.75 196 PHE A CA 1
ATOM 1600 C C . PHE A 1 196 ? 2.014 11.919 2.154 1.00 77.75 196 PHE A C 1
ATOM 1602 O O . PHE A 1 196 ? 2.562 12.871 2.708 1.00 77.75 196 PHE A O 1
ATOM 1609 N N . GLY A 1 197 ? 1.285 12.068 1.054 1.00 63.53 197 GLY A N 1
ATOM 1610 C CA . GLY A 1 197 ? 0.989 13.402 0.559 1.00 63.53 197 GLY A CA 1
ATOM 1611 C C . GLY A 1 197 ? 0.306 13.437 -0.792 1.00 63.53 197 GLY A C 1
ATOM 1612 O O . GLY A 1 197 ? 0.024 12.421 -1.425 1.00 63.53 197 GLY A O 1
ATOM 1613 N N . THR A 1 198 ? 0.055 14.662 -1.238 1.00 59.91 198 THR A N 1
ATOM 1614 C CA . THR A 1 198 ? -0.533 14.962 -2.545 1.00 59.91 198 THR A CA 1
ATOM 1615 C C . THR A 1 198 ? 0.481 14.883 -3.680 1.00 59.91 198 THR A C 1
ATOM 1617 O O . THR A 1 198 ? 0.076 14.911 -4.837 1.00 59.91 198 THR A O 1
ATOM 1620 N N . THR A 1 199 ? 1.783 14.802 -3.373 1.00 62.06 199 THR A N 1
ATOM 1621 C CA . THR A 1 199 ? 2.854 14.831 -4.376 1.00 62.06 199 THR A CA 1
ATOM 1622 C C . THR A 1 199 ? 3.620 13.526 -4.521 1.00 62.06 199 THR A C 1
ATOM 1624 O O . THR A 1 199 ? 4.085 13.217 -5.613 1.00 62.06 199 THR A O 1
ATOM 1627 N N . THR A 1 200 ? 3.801 12.745 -3.462 1.00 72.62 200 THR A N 1
ATOM 1628 C CA . THR A 1 200 ? 4.396 11.403 -3.536 1.00 72.62 200 THR A CA 1
ATOM 1629 C C . THR A 1 200 ? 3.973 10.617 -2.301 1.00 72.62 200 THR A C 1
ATOM 1631 O O . THR A 1 200 ? 3.978 11.163 -1.197 1.00 72.62 200 THR A O 1
ATOM 1634 N N . SER A 1 201 ? 3.637 9.342 -2.488 1.00 80.44 201 SER A N 1
ATOM 1635 C CA . SER A 1 201 ? 3.396 8.396 -1.400 1.00 80.44 201 SER A CA 1
ATOM 1636 C C . SER A 1 201 ? 4.480 7.328 -1.437 1.00 80.44 201 SER A C 1
ATOM 1638 O O . SER A 1 201 ? 4.588 6.591 -2.419 1.00 80.44 201 SER A O 1
ATOM 1640 N N . ILE A 1 202 ? 5.293 7.271 -0.381 1.00 85.69 202 ILE A N 1
ATOM 1641 C CA . ILE A 1 202 ? 6.479 6.416 -0.325 1.00 85.69 202 ILE A CA 1
ATOM 1642 C C . ILE A 1 202 ? 6.492 5.590 0.950 1.00 85.69 202 ILE A C 1
ATOM 1644 O O . ILE A 1 202 ? 6.257 6.118 2.037 1.00 85.69 202 ILE A O 1
ATOM 1648 N N . TYR A 1 203 ? 6.875 4.322 0.837 1.00 88.31 203 TYR A N 1
ATOM 1649 C CA . TYR A 1 203 ? 7.212 3.483 1.980 1.00 88.31 203 TYR A CA 1
ATOM 1650 C C . TYR A 1 203 ? 8.584 2.834 1.813 1.00 88.31 203 TYR A C 1
ATOM 1652 O O . TYR A 1 203 ? 8.908 2.311 0.751 1.00 88.31 203 TYR A O 1
ATOM 1660 N N . VAL A 1 204 ? 9.390 2.853 2.877 1.00 87.62 204 VAL A N 1
ATOM 1661 C CA . VAL A 1 204 ? 10.730 2.257 2.926 1.00 87.62 204 VAL A CA 1
ATOM 1662 C C . VAL A 1 204 ? 10.824 1.277 4.090 1.00 87.62 204 VAL A C 1
ATOM 1664 O O . VAL A 1 204 ? 10.693 1.655 5.256 1.00 87.62 204 VAL A O 1
ATOM 1667 N N . VAL A 1 205 ? 11.135 0.018 3.788 1.00 91.94 205 VAL A N 1
ATOM 1668 C CA . VAL A 1 205 ? 11.273 -1.053 4.779 1.00 91.94 205 VAL A CA 1
ATOM 1669 C C . VAL A 1 205 ? 12.640 -1.717 4.712 1.00 91.94 205 VAL A C 1
ATOM 1671 O O . VAL A 1 205 ? 13.126 -2.101 3.649 1.00 91.94 205 VAL A O 1
ATOM 1674 N N . ALA A 1 206 ? 13.252 -1.887 5.885 1.00 89.50 206 ALA A N 1
ATOM 1675 C CA . ALA A 1 206 ? 14.423 -2.735 6.053 1.00 89.50 206 ALA A CA 1
ATOM 1676 C C . ALA A 1 206 ? 13.978 -4.179 6.293 1.00 89.50 206 ALA A C 1
ATOM 1678 O O . ALA A 1 206 ? 13.320 -4.485 7.285 1.00 89.50 206 ALA A O 1
ATOM 1679 N N . ALA A 1 207 ? 14.406 -5.085 5.426 1.00 82.06 207 ALA A N 1
ATOM 1680 C CA . ALA A 1 207 ? 14.025 -6.493 5.457 1.00 82.06 207 ALA A CA 1
ATOM 1681 C C . ALA A 1 207 ? 15.116 -7.420 6.021 1.00 82.06 207 ALA A C 1
ATOM 1683 O O . ALA A 1 207 ? 15.092 -8.639 5.826 1.00 82.06 207 ALA A O 1
ATOM 1684 N N . GLY A 1 208 ? 16.100 -6.855 6.718 1.00 77.69 208 GLY A N 1
ATOM 1685 C CA . GLY A 1 208 ? 17.191 -7.622 7.302 1.00 77.69 208 GLY A CA 1
ATOM 1686 C C . GLY A 1 208 ? 16.691 -8.575 8.383 1.00 77.69 208 GLY A C 1
ATOM 1687 O O . GLY A 1 208 ? 15.772 -8.253 9.130 1.00 77.69 208 GLY A O 1
ATOM 1688 N N . LYS A 1 209 ? 17.364 -9.723 8.551 1.00 71.81 209 LYS A N 1
ATOM 1689 C CA . LYS A 1 209 ? 17.018 -10.750 9.560 1.00 71.81 209 LYS A CA 1
ATOM 1690 C C . LYS A 1 209 ? 16.994 -10.246 11.013 1.00 71.81 209 LYS A C 1
ATOM 1692 O O . LYS A 1 209 ? 16.541 -10.968 11.893 1.00 71.81 209 LYS A O 1
ATOM 1697 N N . ARG A 1 210 ? 17.552 -9.063 11.287 1.00 76.94 210 ARG A N 1
ATOM 1698 C CA . ARG A 1 210 ? 17.499 -8.414 12.607 1.00 76.94 210 ARG A CA 1
ATOM 1699 C C . ARG A 1 210 ? 16.201 -7.632 12.838 1.00 76.94 210 ARG A C 1
ATOM 1701 O O . ARG A 1 210 ? 15.914 -7.310 13.981 1.00 76.94 210 ARG A O 1
ATOM 1708 N N . VAL A 1 211 ? 15.462 -7.327 11.771 1.00 79.31 211 VAL A N 1
ATOM 1709 C CA . VAL A 1 211 ? 14.223 -6.540 11.790 1.00 79.31 211 VAL A CA 1
ATOM 1710 C C . VAL A 1 211 ? 13.033 -7.463 11.549 1.00 79.31 211 VAL A C 1
ATOM 1712 O O . VAL A 1 211 ? 12.227 -7.650 12.449 1.00 79.31 211 VAL A O 1
ATOM 1715 N N . ILE A 1 212 ? 12.976 -8.107 10.376 1.00 81.81 212 ILE A N 1
ATOM 1716 C CA . ILE A 1 212 ? 11.892 -9.016 9.984 1.00 81.81 212 ILE A CA 1
ATOM 1717 C C . ILE A 1 212 ? 12.504 -10.303 9.437 1.00 81.81 212 ILE A C 1
ATOM 1719 O O . ILE A 1 212 ? 13.259 -10.286 8.455 1.00 81.81 212 ILE A O 1
ATOM 1723 N N . ARG A 1 213 ? 12.242 -11.425 10.112 1.00 81.69 213 ARG A N 1
ATOM 1724 C CA . ARG A 1 213 ? 12.993 -12.671 9.898 1.00 81.69 213 ARG A CA 1
ATOM 1725 C C . ARG A 1 213 ? 12.397 -13.523 8.799 1.00 81.69 213 ARG A C 1
ATOM 1727 O O . ARG A 1 213 ? 13.157 -14.093 8.010 1.00 81.69 213 ARG A O 1
ATOM 1734 N N . LYS A 1 214 ? 11.074 -13.638 8.792 1.00 90.94 214 LYS A N 1
ATOM 1735 C CA . LYS A 1 214 ? 10.336 -14.534 7.904 1.00 90.94 214 LYS A CA 1
ATOM 1736 C C . LYS A 1 214 ? 9.636 -13.756 6.793 1.00 90.94 214 LYS A C 1
ATOM 1738 O O . LYS A 1 214 ? 9.422 -12.552 6.915 1.00 90.94 214 LYS A O 1
ATOM 1743 N N . ASP A 1 215 ? 9.332 -14.443 5.697 1.00 94.31 215 ASP A N 1
ATOM 1744 C CA . ASP A 1 215 ? 8.579 -13.849 4.590 1.00 94.31 215 ASP A CA 1
ATOM 1745 C C . ASP A 1 215 ? 7.165 -13.475 5.026 1.00 94.31 215 ASP A C 1
ATOM 1747 O O . ASP A 1 215 ? 6.715 -12.385 4.708 1.00 94.31 215 ASP A O 1
ATOM 1751 N N . GLU A 1 216 ? 6.511 -14.318 5.823 1.00 93.62 216 GLU A N 1
ATOM 1752 C CA . GLU A 1 216 ? 5.134 -14.107 6.272 1.00 93.62 216 GLU A CA 1
ATOM 1753 C C . GLU A 1 216 ? 5.019 -12.822 7.109 1.00 93.62 216 GLU A C 1
ATOM 1755 O O . GLU A 1 216 ? 4.177 -11.971 6.843 1.00 93.62 216 GLU A O 1
ATOM 1760 N N . GLU A 1 217 ? 5.949 -12.618 8.050 1.00 91.69 217 GLU A N 1
ATOM 1761 C CA . GLU A 1 217 ? 6.043 -11.387 8.850 1.00 91.69 217 GLU A CA 1
ATOM 1762 C C . GLU A 1 217 ? 6.276 -10.155 7.964 1.00 91.69 217 GLU A C 1
ATOM 1764 O O . GLU A 1 217 ? 5.727 -9.082 8.204 1.00 91.69 217 GLU A O 1
ATOM 1769 N N . ARG A 1 218 ? 7.104 -10.299 6.925 1.00 92.56 218 ARG A N 1
ATOM 1770 C CA . ARG A 1 218 ? 7.434 -9.204 6.009 1.00 92.56 218 ARG A CA 1
ATOM 1771 C C . ARG A 1 218 ? 6.284 -8.890 5.073 1.00 92.56 218 ARG A C 1
ATOM 1773 O O . ARG A 1 218 ? 6.083 -7.727 4.751 1.00 92.56 218 ARG A O 1
ATOM 1780 N N . HIS A 1 219 ? 5.568 -9.910 4.619 1.00 95.12 219 HIS A N 1
ATOM 1781 C CA . HIS A 1 219 ? 4.377 -9.751 3.809 1.00 95.12 219 HIS A CA 1
ATOM 1782 C C . HIS A 1 219 ? 3.326 -8.973 4.595 1.00 95.12 219 HIS A C 1
ATOM 1784 O O . HIS A 1 219 ? 2.947 -7.903 4.135 1.00 95.12 219 HIS A O 1
ATOM 1790 N N . ALA A 1 220 ? 2.992 -9.409 5.813 1.00 94.06 220 ALA A N 1
ATOM 1791 C CA . ALA A 1 220 ? 2.068 -8.693 6.691 1.00 94.06 220 ALA A CA 1
ATOM 1792 C C . ALA A 1 220 ? 2.513 -7.247 6.958 1.00 94.06 220 ALA A C 1
ATOM 1794 O O . ALA A 1 220 ? 1.710 -6.322 6.868 1.00 94.06 220 ALA A O 1
ATOM 1795 N N . ASN A 1 221 ? 3.813 -7.022 7.182 1.00 93.31 221 ASN A N 1
ATOM 1796 C CA . ASN A 1 221 ? 4.348 -5.676 7.375 1.00 93.31 221 ASN A CA 1
ATOM 1797 C C . ASN A 1 221 ? 4.166 -4.781 6.141 1.00 93.31 221 ASN A C 1
ATOM 1799 O O . ASN A 1 221 ? 3.709 -3.647 6.265 1.00 93.31 221 ASN A O 1
ATOM 1803 N N . VAL A 1 222 ? 4.483 -5.282 4.944 1.00 94.50 222 VAL A N 1
ATOM 1804 C CA . VAL A 1 222 ? 4.254 -4.541 3.696 1.00 94.50 222 VAL A CA 1
ATOM 1805 C C . VAL A 1 222 ? 2.763 -4.282 3.496 1.00 94.50 222 VAL A C 1
ATOM 1807 O O . VAL A 1 222 ? 2.398 -3.144 3.215 1.00 94.50 222 VAL A O 1
ATOM 1810 N N . TYR A 1 223 ? 1.915 -5.288 3.711 1.00 94.62 223 TYR A N 1
ATOM 1811 C CA . TYR A 1 223 ? 0.462 -5.193 3.560 1.00 94.62 223 TYR A CA 1
ATOM 1812 C C . TYR A 1 223 ? -0.116 -4.077 4.434 1.00 94.62 223 TYR A C 1
ATOM 1814 O O . TYR A 1 223 ? -0.729 -3.133 3.935 1.00 94.62 223 TYR A O 1
ATOM 1822 N N . HIS A 1 224 ? 0.191 -4.115 5.730 1.00 95.06 224 HIS A N 1
ATOM 1823 C CA . HIS A 1 224 ? -0.224 -3.116 6.706 1.00 95.06 224 HIS A CA 1
ATOM 1824 C C . HIS A 1 224 ? 0.277 -1.712 6.329 1.00 95.06 224 HIS A C 1
ATOM 1826 O O . HIS A 1 224 ? -0.469 -0.732 6.287 1.00 95.06 224 HIS A O 1
ATOM 1832 N N . HIS A 1 225 ? 1.571 -1.581 6.027 1.00 93.31 225 HIS A N 1
ATOM 1833 C CA . HIS A 1 225 ? 2.166 -0.268 5.805 1.00 93.31 225 HIS A CA 1
ATOM 1834 C C . HIS A 1 225 ? 1.729 0.377 4.487 1.00 93.31 225 HIS A C 1
ATOM 1836 O O . HIS A 1 225 ? 1.553 1.598 4.457 1.00 93.31 225 HIS A O 1
ATOM 1842 N N . VAL A 1 226 ? 1.544 -0.417 3.433 1.00 94.44 226 VAL A N 1
ATOM 1843 C CA . VAL A 1 226 ? 1.048 0.049 2.134 1.00 94.44 226 VAL A CA 1
ATOM 1844 C C . VAL A 1 226 ? -0.457 0.308 2.182 1.00 94.44 226 VAL A C 1
ATOM 1846 O O . VAL A 1 226 ? -0.907 1.260 1.553 1.00 94.44 226 VAL A O 1
ATOM 1849 N N . SER A 1 227 ? -1.220 -0.411 3.011 1.00 94.69 227 SER A N 1
ATOM 1850 C CA . SER A 1 227 ? -2.636 -0.092 3.251 1.00 94.69 227 SER A CA 1
ATOM 1851 C C . SER A 1 227 ? -2.810 1.353 3.714 1.00 94.69 227 SER A C 1
ATOM 1853 O O . SER A 1 227 ? -3.633 2.078 3.159 1.00 94.69 227 SER A O 1
ATOM 1855 N N . HIS A 1 228 ? -1.973 1.824 4.645 1.00 91.88 228 HIS A N 1
ATOM 1856 C CA . HIS A 1 228 ? -1.954 3.240 5.019 1.00 91.88 228 HIS A CA 1
ATOM 1857 C C . HIS A 1 228 ? -1.619 4.167 3.846 1.00 91.88 228 HIS A C 1
ATOM 1859 O O . HIS A 1 228 ? -2.248 5.210 3.710 1.00 91.88 228 HIS A O 1
ATOM 1865 N N . LEU A 1 229 ? -0.645 3.809 2.997 1.00 89.62 229 LEU A N 1
ATOM 1866 C CA . LEU A 1 229 ? -0.268 4.639 1.845 1.00 89.62 229 LEU A CA 1
ATOM 1867 C C . LEU A 1 229 ? -1.414 4.812 0.849 1.00 89.62 229 LEU A C 1
ATOM 1869 O O . LEU A 1 229 ? -1.579 5.903 0.310 1.00 89.62 229 LEU A O 1
ATOM 1873 N N . ILE A 1 230 ? -2.167 3.745 0.582 1.00 90.88 230 ILE A N 1
ATOM 1874 C CA . ILE A 1 230 ? -3.314 3.781 -0.330 1.00 90.88 230 ILE A CA 1
ATOM 1875 C C . ILE A 1 230 ? -4.437 4.607 0.305 1.00 90.88 230 ILE A C 1
ATOM 1877 O O . ILE A 1 230 ? -4.974 5.519 -0.319 1.00 90.88 230 ILE A O 1
ATOM 1881 N N . THR A 1 231 ? -4.722 4.326 1.575 1.00 89.38 231 THR A N 1
ATOM 1882 C CA . THR A 1 231 ? -5.848 4.877 2.336 1.00 89.38 231 THR A CA 1
ATOM 1883 C C . THR A 1 231 ? -5.687 6.372 2.639 1.00 89.38 231 THR A C 1
ATOM 1885 O O . THR A 1 231 ? -6.627 7.144 2.509 1.00 89.38 231 THR A O 1
ATOM 1888 N N . GLN A 1 232 ? -4.480 6.826 2.985 1.00 85.12 232 GLN A N 1
ATOM 1889 C CA . GLN A 1 232 ? -4.212 8.227 3.347 1.00 85.12 232 GLN A CA 1
ATOM 1890 C C . GLN A 1 232 ? -3.841 9.113 2.152 1.00 85.12 232 GLN A C 1
ATOM 1892 O O . GLN A 1 232 ? -3.468 10.277 2.325 1.00 85.12 232 GLN A O 1
ATOM 1897 N N . GLN A 1 233 ? -3.896 8.594 0.929 1.00 78.81 233 GLN A N 1
ATOM 1898 C CA . GLN A 1 233 ? -3.473 9.366 -0.228 1.00 78.81 233 GLN A CA 1
ATOM 1899 C C . GLN A 1 233 ? -4.469 10.481 -0.581 1.00 78.81 233 GLN A C 1
ATOM 1901 O O . GLN A 1 233 ? -5.683 10.337 -0.465 1.00 78.81 233 GLN A O 1
ATOM 1906 N N . GLY A 1 234 ? -3.934 11.607 -1.063 1.00 65.75 234 GLY A N 1
ATOM 1907 C CA . GLY A 1 234 ? -4.727 12.770 -1.470 1.00 65.75 234 GLY A CA 1
ATOM 1908 C C . GLY A 1 234 ? -5.016 13.740 -0.327 1.00 65.75 234 GLY A C 1
ATOM 1909 O O . GLY A 1 234 ? -5.520 14.833 -0.576 1.00 65.75 234 GLY A O 1
ATOM 1910 N N . HIS A 1 235 ? -4.624 13.388 0.899 1.00 69.81 235 HIS A N 1
ATOM 1911 C CA . HIS A 1 235 ? -4.665 14.290 2.040 1.00 69.81 235 HIS A CA 1
ATOM 1912 C C . HIS A 1 235 ? -3.525 15.301 1.976 1.00 69.81 235 HIS A C 1
ATOM 1914 O O . HIS A 1 235 ? -2.353 14.906 1.958 1.00 69.81 235 HIS A O 1
ATOM 1920 N N . PRO A 1 236 ? -3.822 16.614 1.937 1.00 59.25 236 PRO A N 1
ATOM 1921 C CA . PRO A 1 236 ? -2.791 17.626 2.057 1.00 59.25 236 PRO A CA 1
ATOM 1922 C C . PRO A 1 236 ? -2.159 17.515 3.442 1.00 59.25 236 PRO A C 1
ATOM 1924 O O . PRO A 1 236 ? -2.847 17.651 4.456 1.00 59.25 236 PRO A O 1
ATOM 1927 N N . ILE A 1 237 ? -0.842 17.318 3.478 1.00 58.22 237 ILE A N 1
ATOM 1928 C CA . ILE A 1 237 ? -0.067 17.332 4.719 1.00 58.22 237 ILE A CA 1
ATOM 1929 C C . ILE A 1 237 ? -0.384 18.637 5.472 1.00 58.22 237 ILE A C 1
ATOM 1931 O O . ILE A 1 237 ? -0.188 19.731 4.939 1.00 58.22 237 ILE A O 1
ATOM 1935 N N . GLY A 1 238 ? -0.898 18.520 6.700 1.00 53.81 238 GLY A N 1
ATOM 1936 C CA . GLY A 1 238 ? -1.069 19.638 7.633 1.00 53.81 238 GLY A CA 1
ATOM 1937 C C . GLY A 1 238 ? -2.323 20.512 7.484 1.00 53.81 238 GLY A C 1
ATOM 1938 O O . GLY A 1 238 ? -2.394 21.524 8.176 1.00 53.81 238 GLY A O 1
ATOM 1939 N N . LYS A 1 239 ? -3.304 20.182 6.624 1.00 51.44 239 LYS A N 1
ATOM 1940 C CA . LYS A 1 239 ? -4.565 20.966 6.525 1.00 51.44 239 LYS A CA 1
ATOM 1941 C C . LYS A 1 239 ? -5.798 20.278 7.106 1.00 51.44 239 LYS A C 1
ATOM 1943 O O . LYS A 1 239 ? -6.650 20.969 7.654 1.00 51.44 239 LYS A O 1
ATOM 1948 N N . PHE A 1 240 ? -5.875 18.953 7.022 1.00 54.62 240 PHE A N 1
ATOM 1949 C CA . PHE A 1 240 ? -6.909 18.144 7.664 1.00 54.62 240 PHE A CA 1
ATOM 1950 C C . PHE A 1 240 ? -6.268 16.825 8.091 1.00 54.62 240 PHE A C 1
ATOM 1952 O O . PHE A 1 240 ? -5.642 16.153 7.274 1.00 54.62 240 PHE A O 1
ATOM 1959 N N . GLU A 1 241 ? -6.371 16.484 9.373 1.00 69.94 241 GLU A N 1
ATOM 1960 C CA . GLU A 1 241 ? -5.903 15.194 9.877 1.00 69.94 241 GLU A CA 1
ATOM 1961 C C . GLU A 1 241 ? -6.880 14.124 9.386 1.00 69.94 241 GLU A C 1
ATOM 1963 O O . GLU A 1 241 ? -8.054 14.105 9.769 1.00 69.94 241 GLU A O 1
ATOM 1968 N N . TYR A 1 242 ? -6.420 13.262 8.477 1.00 85.19 242 TYR A N 1
ATOM 1969 C CA . TYR A 1 242 ? -7.191 12.089 8.094 1.00 85.19 242 TYR A CA 1
ATOM 1970 C C . TYR A 1 242 ? -7.498 11.266 9.354 1.00 85.19 242 TYR A C 1
ATOM 1972 O O . TYR A 1 242 ? -6.564 11.002 10.118 1.00 85.19 242 TYR A O 1
ATOM 1980 N N . PRO A 1 243 ? -8.755 10.842 9.594 1.00 91.81 243 PRO A N 1
ATOM 1981 C CA . PRO A 1 243 ? -9.133 10.230 10.862 1.00 91.81 243 PRO A CA 1
ATOM 1982 C C . PRO A 1 243 ? -8.267 9.007 11.169 1.00 91.81 243 PRO A C 1
ATOM 1984 O O . PRO A 1 243 ? -8.369 7.972 10.505 1.00 91.81 243 PRO A O 1
ATOM 1987 N N . GLY A 1 244 ? -7.405 9.116 12.186 1.00 92.25 244 GLY A N 1
ATOM 1988 C CA . GLY A 1 244 ? -6.397 8.096 12.473 1.00 92.25 244 GLY A CA 1
ATOM 1989 C C . GLY A 1 244 ? -7.007 6.729 12.756 1.00 92.25 244 GLY A C 1
ATOM 1990 O O . GLY A 1 244 ? -6.438 5.715 12.361 1.00 92.25 244 GLY A O 1
ATOM 1991 N N . TRP A 1 245 ? -8.193 6.702 13.374 1.00 96.31 245 TRP A N 1
ATOM 1992 C CA . TRP A 1 245 ? -8.930 5.465 13.640 1.00 96.31 245 TRP A CA 1
ATOM 1993 C C . TRP A 1 245 ? -9.329 4.747 12.348 1.00 96.31 245 TRP A C 1
ATOM 1995 O O . TRP A 1 245 ? -9.243 3.533 12.258 1.00 96.31 245 TRP A O 1
ATOM 2005 N N . TRP A 1 246 ? -9.728 5.478 11.315 1.00 96.25 246 TRP A N 1
ATOM 2006 C CA . TRP A 1 246 ? -10.164 4.862 10.071 1.00 96.25 246 TRP A CA 1
ATOM 2007 C C . TRP A 1 246 ? -8.958 4.315 9.294 1.00 96.25 246 TRP A C 1
ATOM 2009 O O . TRP A 1 246 ? -8.961 3.157 8.886 1.00 96.25 246 TRP A O 1
ATOM 2019 N N . SER A 1 247 ? -7.864 5.084 9.240 1.00 94.25 247 SER A N 1
ATOM 2020 C CA . SER A 1 247 ? -6.577 4.642 8.679 1.00 94.25 247 SER A CA 1
ATOM 2021 C C . SER A 1 247 ? -6.037 3.372 9.342 1.00 94.25 247 SER A C 1
ATOM 2023 O O . SER A 1 247 ? -5.740 2.389 8.664 1.00 94.25 247 SER A O 1
ATOM 2025 N N . ALA A 1 248 ? -5.916 3.391 10.675 1.00 94.81 248 ALA A N 1
ATOM 2026 C CA . ALA A 1 248 ? -5.435 2.256 11.458 1.00 94.81 248 ALA A CA 1
ATOM 2027 C C . ALA A 1 248 ? -6.376 1.063 11.335 1.00 94.81 248 ALA A C 1
ATOM 2029 O O . ALA A 1 248 ? -5.924 -0.062 11.146 1.00 94.81 248 ALA A O 1
ATOM 2030 N N . GLY A 1 249 ? -7.683 1.313 11.420 1.00 97.00 249 GLY A N 1
ATOM 2031 C CA . GLY A 1 249 ? -8.690 0.272 11.325 1.00 97.00 249 GLY A CA 1
ATOM 2032 C C . GLY A 1 249 ? -8.621 -0.468 9.995 1.00 97.00 249 GLY A C 1
ATOM 2033 O O . GLY A 1 249 ? -8.568 -1.690 10.014 1.00 97.00 249 GLY A O 1
ATOM 2034 N N . ILE A 1 250 ? -8.534 0.242 8.862 1.00 96.75 250 ILE A N 1
ATOM 2035 C CA . ILE A 1 250 ? -8.409 -0.377 7.532 1.00 96.75 250 ILE A CA 1
ATOM 2036 C C . ILE A 1 250 ? -7.114 -1.181 7.413 1.00 96.75 250 ILE A C 1
ATOM 2038 O O . ILE A 1 250 ? -7.154 -2.328 6.973 1.00 96.75 250 ILE A O 1
ATOM 2042 N N . ALA A 1 251 ? -5.974 -0.604 7.807 1.00 95.62 251 ALA A N 1
ATOM 2043 C CA . ALA A 1 251 ? -4.681 -1.274 7.681 1.00 95.62 251 ALA A CA 1
ATOM 2044 C C . ALA A 1 251 ? -4.626 -2.583 8.480 1.00 95.62 251 ALA A C 1
ATOM 2046 O O . ALA A 1 251 ? -4.226 -3.617 7.945 1.00 95.62 251 ALA A O 1
ATOM 2047 N N . HIS A 1 252 ? -5.091 -2.553 9.730 1.00 96.56 252 HIS A N 1
ATOM 2048 C CA . HIS A 1 252 ? -5.183 -3.750 10.564 1.00 96.56 252 HIS A CA 1
ATOM 2049 C C . HIS A 1 252 ? -6.260 -4.722 10.088 1.00 96.56 252 HIS A C 1
ATOM 2051 O O . HIS A 1 252 ? -6.085 -5.927 10.215 1.00 96.56 252 HIS A O 1
ATOM 2057 N N . TRP A 1 253 ? -7.373 -4.231 9.541 1.00 97.44 253 TRP A N 1
ATOM 2058 C CA . TRP A 1 253 ? -8.445 -5.096 9.048 1.00 97.44 253 TRP A CA 1
ATOM 2059 C C . TRP A 1 253 ? -7.980 -5.905 7.837 1.00 97.44 253 TRP A C 1
ATOM 2061 O O . TRP A 1 253 ? -8.178 -7.116 7.803 1.00 97.44 253 TRP A O 1
ATOM 2071 N N . LEU A 1 254 ? -7.296 -5.260 6.886 1.00 96.50 254 LEU A N 1
ATOM 2072 C CA . LEU A 1 254 ? -6.703 -5.930 5.726 1.00 96.50 254 LEU A CA 1
ATOM 2073 C C . LEU A 1 254 ? -5.630 -6.938 6.152 1.00 96.50 254 LEU A C 1
ATOM 2075 O O . LEU A 1 254 ? -5.570 -8.035 5.605 1.00 96.50 254 LEU A O 1
ATOM 2079 N N . GLU A 1 255 ? -4.814 -6.591 7.151 1.00 95.19 255 GLU A N 1
ATOM 2080 C CA . GLU A 1 255 ? -3.834 -7.510 7.734 1.00 95.19 255 GLU A CA 1
ATOM 2081 C C . GLU A 1 255 ? -4.509 -8.732 8.382 1.00 95.19 255 GLU A C 1
ATOM 2083 O O . GLU A 1 255 ? -4.155 -9.864 8.056 1.00 95.19 255 GLU A O 1
ATOM 2088 N N . GLU A 1 256 ? -5.508 -8.545 9.250 1.00 94.75 256 GLU A N 1
ATOM 2089 C CA . GLU A 1 256 ? -6.199 -9.670 9.893 1.00 94.75 256 GLU A CA 1
ATOM 2090 C C . GLU A 1 256 ? -6.946 -10.534 8.877 1.00 94.75 256 GLU A C 1
ATOM 2092 O O . GLU A 1 256 ? -6.923 -11.757 8.978 1.00 94.75 256 GLU A O 1
ATOM 2097 N N . ASN A 1 257 ? -7.605 -9.920 7.895 1.00 94.50 257 ASN A N 1
ATOM 2098 C CA . ASN A 1 257 ? -8.368 -10.648 6.889 1.00 94.50 257 ASN A CA 1
ATOM 2099 C C . ASN A 1 257 ? -7.468 -11.539 6.018 1.00 94.50 257 ASN A C 1
ATOM 2101 O O . ASN A 1 257 ? -7.865 -12.650 5.677 1.00 94.50 257 ASN A O 1
ATOM 2105 N N . GLU A 1 258 ? -6.261 -11.074 5.688 1.00 94.88 258 GLU A N 1
ATOM 2106 C CA . GLU A 1 258 ? -5.305 -11.834 4.876 1.00 94.88 258 GLU A CA 1
ATOM 2107 C C . GLU A 1 258 ? -4.509 -12.858 5.705 1.00 94.88 258 GLU A C 1
ATOM 2109 O O . GLU A 1 258 ? -4.301 -13.994 5.280 1.00 94.88 258 GLU A O 1
ATOM 2114 N N . PHE A 1 259 ? -4.060 -12.485 6.907 1.00 93.75 259 PHE A N 1
ATOM 2115 C CA . PHE A 1 259 ? -3.103 -13.286 7.687 1.00 93.75 259 PHE A CA 1
ATOM 2116 C C . PHE A 1 259 ? -3.706 -13.977 8.914 1.00 93.75 259 PHE A C 1
ATOM 2118 O O . PHE A 1 259 ? -3.024 -14.777 9.561 1.00 93.75 259 PHE A O 1
ATOM 2125 N N . GLY A 1 260 ? -4.961 -13.682 9.251 1.00 92.69 260 GLY A N 1
ATOM 2126 C CA . GLY A 1 260 ? -5.651 -14.188 10.439 1.00 92.69 260 GLY A CA 1
ATOM 2127 C C . GLY A 1 260 ? -5.144 -13.607 11.761 1.00 92.69 260 GLY A C 1
ATOM 2128 O O . GLY A 1 260 ? -5.494 -14.130 12.818 1.00 92.69 260 GLY A O 1
ATOM 2129 N N . ASP A 1 261 ? -4.285 -12.583 11.724 1.00 87.62 261 ASP A N 1
ATOM 2130 C CA . ASP A 1 261 ? -3.705 -11.958 12.914 1.00 87.62 261 ASP A CA 1
ATOM 2131 C C . ASP A 1 261 ? -3.234 -10.521 12.630 1.00 87.62 261 ASP A C 1
ATOM 2133 O O . ASP A 1 261 ? -2.876 -10.194 11.501 1.00 87.62 261 ASP A O 1
ATOM 2137 N N . THR A 1 262 ? -3.172 -9.688 13.670 1.00 85.00 262 THR A N 1
ATOM 2138 C CA . THR A 1 262 ? -2.708 -8.290 13.622 1.00 85.00 262 THR A CA 1
ATOM 2139 C C . THR A 1 262 ? -1.452 -8.144 14.469 1.00 85.00 262 THR A C 1
ATOM 2141 O O . THR A 1 262 ? -1.504 -8.247 15.702 1.00 85.00 262 THR A O 1
ATOM 2144 N N . ARG A 1 263 ? -0.301 -7.921 13.834 1.00 83.69 263 ARG A N 1
ATOM 2145 C CA . ARG A 1 263 ? 0.992 -7.842 14.542 1.00 83.69 263 ARG A CA 1
ATOM 2146 C C . ARG A 1 263 ? 1.814 -6.626 14.168 1.00 83.69 263 ARG A C 1
ATOM 2148 O O . ARG A 1 263 ? 2.808 -6.337 14.840 1.00 83.69 263 ARG A O 1
ATOM 2155 N N . ASN A 1 264 ? 1.456 -5.953 13.084 1.00 88.12 264 ASN A N 1
ATOM 2156 C CA . ASN A 1 264 ? 2.210 -4.820 12.593 1.00 88.12 264 ASN A CA 1
ATOM 2157 C C . ASN A 1 264 ? 1.655 -3.522 13.157 1.00 88.12 264 ASN A C 1
ATOM 2159 O O . ASN A 1 264 ? 0.457 -3.336 13.269 1.00 88.12 264 ASN A O 1
ATOM 2163 N N . PHE A 1 265 ? 2.563 -2.632 13.530 1.00 85.56 265 PHE A N 1
ATOM 2164 C CA . PHE A 1 265 ? 2.246 -1.296 14.010 1.00 85.56 265 PHE A CA 1
ATOM 2165 C C . PHE A 1 265 ? 3.110 -0.318 13.217 1.00 85.56 265 PHE A C 1
ATOM 2167 O O . PHE A 1 265 ? 4.303 -0.572 12.995 1.00 85.56 265 PHE A O 1
ATOM 2174 N N . CYS A 1 266 ? 2.532 0.793 12.772 1.00 78.31 266 CYS A N 1
ATOM 2175 C CA . CYS A 1 266 ? 3.250 1.804 12.010 1.00 78.31 266 CYS A CA 1
ATOM 2176 C C . CYS A 1 266 ? 4.374 2.462 12.839 1.00 78.31 266 CYS A C 1
ATOM 2178 O O . CYS A 1 266 ? 4.349 2.536 14.067 1.00 78.31 266 CYS A O 1
ATOM 2180 N N . THR A 1 267 ? 5.402 2.974 12.155 1.00 62.06 267 THR A N 1
ATOM 2181 C CA . THR A 1 267 ? 6.452 3.785 12.788 1.00 62.06 267 THR A CA 1
ATOM 2182 C C . THR A 1 267 ? 5.848 5.114 13.244 1.00 62.06 267 THR A C 1
ATOM 2184 O O . THR A 1 267 ? 5.572 5.955 12.401 1.00 62.06 267 THR A O 1
ATOM 2187 N N . GLY A 1 268 ? 5.647 5.287 14.553 1.00 58.34 268 GLY A N 1
ATOM 2188 C CA . GLY A 1 268 ? 4.954 6.446 15.139 1.00 58.34 268 GLY A CA 1
ATOM 2189 C C . GLY A 1 268 ? 3.816 6.027 16.068 1.00 58.34 268 GLY A C 1
ATOM 2190 O O . GLY A 1 268 ? 3.551 6.687 17.071 1.00 58.34 268 GLY A O 1
ATOM 2191 N N . GLU A 1 269 ? 3.246 4.850 15.825 1.00 60.38 269 GLU A N 1
ATOM 2192 C CA . GLU A 1 269 ? 2.320 4.211 16.743 1.00 60.38 269 GLU A CA 1
ATOM 2193 C C . GLU A 1 269 ? 3.052 3.780 18.016 1.00 60.38 269 GLU A C 1
ATOM 2195 O O . GLU A 1 269 ? 4.171 3.252 17.975 1.00 60.38 269 GLU A O 1
ATOM 2200 N N . VAL A 1 270 ? 2.436 4.028 19.175 1.00 55.81 270 VAL A N 1
ATOM 2201 C CA . VAL A 1 270 ? 3.050 3.751 20.478 1.00 55.81 270 VAL A CA 1
ATOM 2202 C C . VAL A 1 270 ? 3.207 2.244 20.652 1.00 55.81 270 VAL A C 1
ATOM 2204 O O . VAL A 1 270 ? 2.317 1.564 21.162 1.00 55.81 270 VAL A O 1
ATOM 2207 N N . SER A 1 271 ? 4.362 1.710 20.253 1.00 60.62 271 SER A N 1
ATOM 2208 C CA . SER A 1 271 ? 4.662 0.301 20.437 1.00 60.62 271 SER A CA 1
ATOM 2209 C C . SER A 1 271 ? 5.322 0.046 21.799 1.00 60.62 271 SER A C 1
ATOM 2211 O O . SER A 1 271 ? 6.540 0.047 21.953 1.00 60.62 271 SER A O 1
ATOM 2213 N N . SER A 1 272 ? 4.514 -0.187 22.833 1.00 67.12 272 SER A N 1
ATOM 2214 C CA . SER A 1 272 ? 5.029 -0.735 24.090 1.00 67.12 272 SER A CA 1
ATOM 2215 C C . SER A 1 272 ? 4.992 -2.255 24.018 1.00 67.12 272 SER A C 1
ATOM 2217 O O . SER A 1 272 ? 3.915 -2.832 24.080 1.00 67.12 272 SER A O 1
ATOM 2219 N N . ARG A 1 273 ? 6.157 -2.920 23.993 1.00 68.88 273 ARG A N 1
ATOM 2220 C CA . ARG A 1 273 ? 6.254 -4.399 24.067 1.00 68.88 273 ARG A CA 1
ATOM 2221 C C . ARG A 1 273 ? 5.541 -5.017 25.280 1.00 68.88 273 ARG A C 1
ATOM 2223 O O . ARG A 1 273 ? 5.400 -6.231 25.353 1.00 68.88 273 ARG A O 1
ATOM 2230 N N . ARG A 1 274 ? 5.172 -4.201 26.272 1.00 79.69 274 ARG A N 1
ATOM 2231 C CA . ARG A 1 274 ? 4.433 -4.620 27.470 1.00 79.69 274 ARG A CA 1
ATOM 2232 C C . ARG A 1 274 ? 2.918 -4.467 27.316 1.00 79.69 274 ARG A C 1
ATOM 2234 O O . ARG A 1 274 ? 2.183 -4.853 28.220 1.00 79.69 274 ARG A O 1
ATOM 2241 N N . ASP A 1 275 ? 2.450 -3.876 26.222 1.00 84.50 275 ASP A N 1
ATOM 2242 C CA . ASP A 1 275 ? 1.032 -3.708 25.956 1.00 84.50 275 ASP A CA 1
ATOM 2243 C C . ASP A 1 275 ? 0.448 -5.003 25.378 1.00 84.50 275 ASP A C 1
ATOM 2245 O O . ASP A 1 275 ? 0.751 -5.417 24.261 1.00 84.50 275 ASP A O 1
ATOM 2249 N N . LYS A 1 276 ? -0.435 -5.624 26.160 1.00 89.81 276 LYS A N 1
ATOM 2250 C CA . LYS A 1 276 ? -1.200 -6.836 25.829 1.00 89.81 276 LYS A CA 1
ATOM 2251 C C . LYS A 1 276 ? -2.201 -6.674 24.677 1.00 89.81 276 LYS A C 1
ATOM 2253 O O . LYS A 1 276 ? -3.110 -7.488 24.543 1.00 89.81 276 LYS A O 1
ATOM 2258 N N . TRP A 1 277 ? -2.181 -5.559 23.963 1.00 90.69 277 TRP A N 1
ATOM 2259 C CA . TRP A 1 277 ? -2.955 -5.369 22.740 1.00 90.69 277 TRP A CA 1
ATOM 2260 C C . TRP A 1 277 ? -2.096 -5.560 21.484 1.00 90.69 277 TRP A C 1
ATOM 2262 O O . TRP A 1 277 ? -2.640 -5.541 20.391 1.00 90.69 277 TRP A O 1
ATOM 2272 N N . GLN A 1 278 ? -0.785 -5.786 21.611 1.00 87.12 278 GLN A N 1
ATOM 2273 C CA . GLN A 1 278 ? 0.115 -5.992 20.464 1.00 87.12 278 GLN A CA 1
ATOM 2274 C C . GLN A 1 278 ? 0.194 -7.426 19.942 1.00 87.12 278 GLN A C 1
ATOM 2276 O O . GLN A 1 278 ? 0.682 -7.668 18.847 1.00 87.12 278 GLN A O 1
ATOM 2281 N N . ASP A 1 279 ? -0.243 -8.378 20.747 1.00 85.38 279 ASP A N 1
ATOM 2282 C CA . ASP A 1 279 ? -0.209 -9.822 20.516 1.00 85.38 279 ASP A CA 1
ATOM 2283 C C . ASP A 1 279 ? -1.446 -10.335 19.755 1.00 85.38 279 ASP A C 1
ATOM 2285 O O . ASP A 1 279 ? -1.751 -11.522 19.830 1.00 85.38 279 ASP A O 1
ATOM 2289 N N . GLY A 1 280 ? -2.187 -9.453 19.074 1.00 89.12 280 GLY A N 1
ATOM 2290 C CA . GLY A 1 280 ? -3.396 -9.823 18.338 1.00 89.12 280 GLY A CA 1
ATOM 2291 C C . GLY A 1 280 ? -4.528 -10.330 19.236 1.00 89.12 280 GLY A C 1
ATOM 2292 O O . GLY A 1 280 ? -4.710 -9.860 20.370 1.00 89.12 280 GLY A O 1
ATOM 2293 N N . GLY A 1 281 ? -5.334 -11.270 18.731 1.00 92.25 281 GLY A N 1
ATOM 2294 C CA . GLY A 1 281 ? -6.471 -11.849 19.466 1.00 92.25 281 GLY A CA 1
ATOM 2295 C C . GLY A 1 281 ? -7.539 -10.814 19.838 1.00 92.25 281 GLY A C 1
ATOM 2296 O O . GLY A 1 281 ? -8.138 -10.866 20.920 1.00 92.25 281 GLY A O 1
ATOM 2297 N N . TRP A 1 282 ? -7.733 -9.816 18.977 1.00 95.62 282 TRP A N 1
ATOM 2298 C CA . TRP A 1 282 ? -8.525 -8.630 19.287 1.00 95.62 282 TRP A CA 1
ATOM 2299 C C . TRP A 1 282 ? -10.011 -8.913 19.460 1.00 95.62 282 TRP A C 1
ATOM 2301 O O . TRP A 1 282 ? -10.614 -8.304 20.342 1.00 95.62 282 TRP A O 1
ATOM 2311 N N . LYS A 1 283 ? -10.578 -9.891 18.745 1.00 96.19 283 LYS A N 1
ATOM 2312 C CA . LYS A 1 283 ? -11.981 -10.325 18.897 1.00 96.19 283 LYS A CA 1
ATOM 2313 C C . LYS A 1 283 ? -12.343 -10.646 20.348 1.00 96.19 283 LYS A C 1
ATOM 2315 O O . LYS A 1 283 ? -13.197 -9.982 20.939 1.00 96.19 283 LYS A O 1
ATOM 2320 N N . GLY A 1 284 ? -11.622 -11.580 20.972 1.00 96.19 284 GLY A N 1
ATOM 2321 C CA . GLY A 1 284 ? -11.869 -11.971 22.365 1.00 96.19 284 GLY A CA 1
ATOM 2322 C C . GLY A 1 284 ? -11.615 -10.833 23.361 1.00 96.19 284 GLY A C 1
ATOM 2323 O O . GLY A 1 284 ? -12.357 -10.651 24.332 1.00 96.19 284 GLY A O 1
ATOM 2324 N N . LYS A 1 285 ? -10.599 -9.996 23.106 1.00 96.56 285 LYS A N 1
ATOM 2325 C CA . LYS A 1 285 ? -10.308 -8.829 23.951 1.00 96.56 285 LYS A CA 1
ATOM 2326 C C . LYS A 1 285 ? -11.403 -7.759 23.840 1.00 96.56 285 LYS A C 1
ATOM 2328 O O . LYS A 1 285 ? -11.787 -7.194 24.865 1.00 96.56 285 LYS A O 1
ATOM 2333 N N . MET A 1 286 ? -11.936 -7.507 22.643 1.00 97.81 286 MET A N 1
ATOM 2334 C CA . MET A 1 286 ? -13.070 -6.608 22.400 1.00 97.81 286 MET A CA 1
ATOM 2335 C C . MET A 1 286 ? -14.337 -7.128 23.078 1.00 97.81 286 MET A C 1
ATOM 2337 O O . MET A 1 286 ? -14.933 -6.397 23.872 1.00 97.81 286 MET A O 1
ATOM 2341 N N . PHE A 1 287 ? -14.683 -8.405 22.879 1.00 98.31 287 PHE A N 1
ATOM 2342 C CA . PHE A 1 287 ? -15.820 -9.051 23.543 1.00 98.31 287 PHE A CA 1
ATOM 2343 C C . PHE A 1 287 ? -15.756 -8.889 25.069 1.00 98.31 287 PHE A C 1
ATOM 2345 O O . PHE A 1 287 ? -16.714 -8.451 25.712 1.00 98.31 287 PHE A O 1
ATOM 2352 N N . SER A 1 288 ? -14.592 -9.158 25.669 1.00 97.81 288 SER A N 1
ATOM 2353 C CA . SER A 1 288 ? -14.374 -9.009 27.114 1.00 97.81 288 SER A CA 1
ATOM 2354 C C . SER A 1 288 ? -14.574 -7.569 27.608 1.00 97.81 288 SER A C 1
ATOM 2356 O O . SER A 1 288 ? -15.070 -7.345 28.714 1.00 97.81 288 SER A O 1
ATOM 2358 N N . ARG A 1 289 ? -14.187 -6.563 26.813 1.00 98.12 289 ARG A N 1
ATOM 2359 C CA . ARG A 1 289 ? -14.328 -5.144 27.183 1.00 98.12 289 ARG A CA 1
ATOM 2360 C C . ARG A 1 289 ? -15.780 -4.688 27.078 1.00 98.12 289 ARG A C 1
ATOM 2362 O O . ARG A 1 289 ? -16.262 -4.061 28.023 1.00 98.12 289 ARG A O 1
ATOM 2369 N N . VAL A 1 290 ? -16.460 -5.038 25.988 1.00 98.38 290 VAL A N 1
ATOM 2370 C CA . VAL A 1 290 ? -17.863 -4.671 25.741 1.00 98.38 290 VAL A CA 1
ATOM 2371 C C . VAL A 1 290 ? -18.798 -5.357 26.740 1.00 98.38 290 VAL A C 1
ATOM 2373 O O . VAL A 1 290 ? -19.592 -4.679 27.387 1.00 98.38 290 VAL A O 1
ATOM 2376 N N . SER A 1 291 ? -18.645 -6.665 26.978 1.00 98.31 291 SER A N 1
ATOM 2377 C CA . SER A 1 291 ? -19.479 -7.417 27.943 1.00 98.31 291 SER A CA 1
ATOM 2378 C C . SER A 1 291 ? -19.393 -6.874 29.369 1.00 98.31 291 SER A C 1
ATOM 2380 O O . SER A 1 291 ? -20.360 -6.918 30.126 1.00 98.31 291 SER A O 1
ATOM 2382 N N . ARG A 1 292 ? -18.246 -6.297 29.736 1.00 98.25 292 ARG A N 1
ATOM 2383 C CA . ARG A 1 292 ? -18.015 -5.669 31.044 1.00 98.25 292 ARG A CA 1
ATOM 2384 C C . ARG A 1 292 ? -18.367 -4.181 31.076 1.00 98.25 292 ARG A C 1
ATOM 2386 O O . ARG A 1 292 ? -18.067 -3.537 32.080 1.00 98.25 292 ARG A O 1
ATOM 2393 N N . LYS A 1 293 ? -18.940 -3.626 30.000 1.00 97.69 293 LYS A N 1
ATOM 2394 C CA . LYS A 1 293 ? -19.242 -2.191 29.838 1.00 97.69 293 LYS A CA 1
ATOM 2395 C C . LYS A 1 293 ? -18.022 -1.297 30.095 1.00 97.69 293 LYS A C 1
ATOM 2397 O O . LYS A 1 293 ? -18.119 -0.241 30.711 1.00 97.69 293 LYS A O 1
ATOM 2402 N N . LYS A 1 294 ? -16.838 -1.763 29.681 1.00 98.19 294 LYS A N 1
ATOM 2403 C CA . LYS A 1 294 ? -15.566 -1.030 29.793 1.00 98.19 294 LYS A CA 1
ATOM 2404 C C . LYS A 1 294 ? -15.071 -0.537 28.434 1.00 98.19 294 LYS A C 1
ATOM 2406 O O . LYS A 1 294 ? -13.889 -0.208 28.315 1.00 98.19 294 LYS A O 1
ATOM 2411 N N . ASP A 1 295 ? -15.905 -0.576 27.404 1.00 97.69 295 ASP A N 1
ATOM 2412 C CA . ASP A 1 295 ? -15.513 -0.147 26.071 1.00 97.69 295 ASP A CA 1
ATOM 2413 C C . ASP A 1 295 ? -15.201 1.358 26.011 1.00 97.69 295 ASP A C 1
ATOM 2415 O O . ASP A 1 295 ? -15.546 2.123 26.913 1.00 97.69 295 ASP A O 1
ATOM 2419 N N . ILE A 1 296 ? -14.477 1.775 24.972 1.00 98.06 296 ILE A N 1
ATOM 2420 C CA . ILE A 1 296 ? -14.103 3.174 24.751 1.00 98.06 296 ILE A CA 1
ATOM 2421 C C . ILE A 1 296 ? -14.917 3.695 23.573 1.00 98.06 296 ILE A C 1
ATOM 2423 O O . ILE A 1 296 ? -14.908 3.096 22.501 1.00 98.06 296 ILE A O 1
ATOM 2427 N N . SER A 1 297 ? -15.595 4.826 23.771 1.00 97.81 297 SER A N 1
ATOM 2428 C CA . SER A 1 297 ? -16.362 5.471 22.706 1.00 97.81 297 SER A CA 1
ATOM 2429 C C . SER A 1 297 ? -15.443 6.024 21.617 1.00 97.81 297 SER A C 1
ATOM 2431 O O . SER A 1 297 ? -14.480 6.738 21.925 1.00 97.81 297 SER A O 1
ATOM 2433 N N . LEU A 1 298 ? -15.790 5.767 20.351 1.00 98.00 298 LEU A N 1
ATOM 2434 C CA . LEU A 1 298 ? -15.108 6.334 19.182 1.00 98.00 298 LEU A CA 1
ATOM 2435 C C . LEU A 1 298 ? -14.967 7.862 19.278 1.00 98.00 298 LEU A C 1
ATOM 2437 O O . LEU A 1 298 ? -13.910 8.408 18.966 1.00 98.00 298 LEU A O 1
ATOM 2441 N N . ALA A 1 299 ? -15.978 8.564 19.800 1.00 96.94 299 ALA A N 1
ATOM 2442 C CA . ALA A 1 299 ? -15.964 10.025 19.931 1.00 96.94 299 ALA A CA 1
ATOM 2443 C C . ALA A 1 299 ? -14.762 10.561 20.737 1.00 96.94 299 ALA A C 1
ATOM 2445 O O . ALA A 1 299 ? -14.335 11.695 20.530 1.00 96.94 299 ALA A O 1
ATOM 2446 N N . THR A 1 300 ? -14.183 9.748 21.628 1.00 97.50 300 THR A N 1
ATOM 2447 C CA . THR A 1 300 ? -13.038 10.144 22.470 1.00 97.50 300 THR A CA 1
ATOM 2448 C C . THR A 1 300 ? -11.698 10.166 21.728 1.00 97.50 300 THR A C 1
ATOM 2450 O O . THR A 1 300 ? -10.725 10.752 22.219 1.00 97.50 300 THR A O 1
ATOM 2453 N N . PHE A 1 301 ? -11.619 9.527 20.556 1.00 96.12 301 PHE A N 1
ATOM 2454 C CA . PHE A 1 301 ? -10.383 9.437 19.778 1.00 96.12 301 PHE A CA 1
ATOM 2455 C C . PHE A 1 301 ? -10.559 9.563 18.259 1.00 96.12 301 PHE A C 1
ATOM 2457 O O . PHE A 1 301 ? -9.566 9.496 17.544 1.00 96.12 301 PHE A O 1
ATOM 2464 N N . ALA A 1 302 ? -11.770 9.825 17.762 1.00 95.38 302 ALA A N 1
ATOM 2465 C CA . ALA A 1 302 ? -12.052 9.963 16.330 1.00 95.38 302 ALA A CA 1
ATOM 2466 C C . ALA A 1 302 ? -11.196 11.032 15.624 1.00 95.38 302 ALA A C 1
ATOM 2468 O O . ALA A 1 302 ? -10.895 10.898 14.443 1.00 95.38 302 ALA A O 1
ATOM 2469 N N . LYS A 1 303 ? -10.794 12.078 16.357 1.00 92.31 303 LYS A N 1
ATOM 2470 C CA . LYS A 1 303 ? -9.960 13.186 15.862 1.00 92.31 303 LYS A CA 1
ATOM 2471 C C . LYS A 1 303 ? -8.462 12.999 16.110 1.00 92.31 303 LYS A C 1
ATOM 2473 O O . LYS A 1 303 ? -7.713 13.949 15.956 1.00 92.31 303 LYS A O 1
ATOM 2478 N N . ARG A 1 304 ? -8.026 11.845 16.617 1.00 91.81 304 ARG A N 1
ATOM 2479 C CA . ARG A 1 304 ? -6.600 11.606 16.853 1.00 91.81 304 ARG A CA 1
ATOM 2480 C C . ARG A 1 304 ? -5.944 11.141 15.565 1.00 91.81 304 ARG A C 1
ATOM 2482 O O . ARG A 1 304 ? -6.479 10.258 14.895 1.00 91.81 304 ARG A O 1
ATOM 2489 N N . ASP A 1 305 ? -4.749 11.652 15.310 1.00 88.44 305 ASP A N 1
ATOM 2490 C CA . ASP A 1 305 ? -3.828 11.059 14.349 1.00 88.44 305 ASP A CA 1
ATOM 2491 C C . ASP A 1 305 ? -3.523 9.597 14.681 1.00 88.44 305 ASP A C 1
ATOM 2493 O O . ASP A 1 305 ? -3.537 9.180 15.845 1.00 88.44 305 ASP A O 1
ATOM 2497 N N . VAL A 1 306 ? -3.164 8.838 13.645 1.00 88.12 306 VAL A N 1
ATOM 2498 C CA . VAL A 1 306 ? -2.770 7.425 13.754 1.00 88.12 306 VAL A CA 1
ATOM 2499 C C . VAL A 1 306 ? -1.649 7.217 14.785 1.00 88.12 306 VAL A C 1
ATOM 2501 O O . VAL A 1 306 ? -1.760 6.352 15.653 1.00 88.12 306 VAL A O 1
ATOM 2504 N N . ASP A 1 307 ? -0.652 8.105 14.810 1.00 85.75 307 ASP A N 1
ATOM 2505 C CA . ASP A 1 307 ? 0.489 8.051 15.739 1.00 85.75 307 ASP A CA 1
ATOM 2506 C C . ASP A 1 307 ? 0.109 8.356 17.202 1.00 85.75 307 ASP A C 1
ATOM 2508 O O . ASP A 1 307 ? 0.902 8.174 18.128 1.00 85.75 307 ASP A O 1
ATOM 2512 N N . LYS A 1 308 ? -1.115 8.840 17.448 1.00 89.38 308 LYS A N 1
ATOM 2513 C CA . LYS A 1 308 ? -1.651 9.122 18.792 1.00 89.38 308 LYS A CA 1
ATOM 2514 C C . LYS A 1 308 ? -2.600 8.031 19.288 1.00 89.38 308 LYS A C 1
ATOM 2516 O O . LYS A 1 308 ? -3.158 8.154 20.388 1.00 89.38 308 LYS A O 1
ATOM 2521 N N . LEU A 1 309 ? -2.787 6.965 18.514 1.00 91.69 309 LEU A N 1
ATOM 2522 C CA . LEU A 1 309 ? -3.549 5.794 18.924 1.00 91.69 309 LEU A CA 1
ATOM 2523 C C . LEU A 1 309 ? -2.644 4.819 19.679 1.00 91.69 309 LEU A C 1
ATOM 2525 O O . LEU A 1 309 ? -1.620 4.364 19.170 1.00 91.69 309 LEU A O 1
ATOM 2529 N N . SER A 1 310 ? -3.038 4.469 20.904 1.00 92.56 310 SER A N 1
ATOM 2530 C CA . SER A 1 310 ? -2.416 3.348 21.610 1.00 92.56 310 SER A CA 1
ATOM 2531 C C . SER A 1 310 ? -2.798 2.020 20.941 1.00 92.56 310 SER A C 1
ATOM 2533 O O . SER A 1 310 ? -3.839 1.968 20.279 1.00 92.56 310 SER A O 1
ATOM 2535 N N . PRO A 1 311 ? -2.048 0.924 21.165 1.00 92.62 311 PRO A N 1
ATOM 2536 C CA . PRO A 1 311 ? -2.378 -0.388 20.601 1.00 92.62 311 PRO A CA 1
ATOM 2537 C C . PRO A 1 311 ? -3.826 -0.817 20.875 1.00 92.62 311 PRO A C 1
ATOM 2539 O O . PRO A 1 311 ? -4.518 -1.329 20.003 1.00 92.62 311 PRO A O 1
ATOM 2542 N N . MET A 1 312 ? -4.341 -0.507 22.067 1.00 94.81 312 MET A N 1
ATOM 2543 C CA . MET A 1 312 ? -5.747 -0.728 22.396 1.00 94.81 312 MET A CA 1
ATOM 2544 C C . MET A 1 312 ? -6.711 0.087 21.521 1.00 94.81 312 MET A C 1
ATOM 2546 O O . MET A 1 312 ? -7.729 -0.446 21.093 1.00 94.81 312 MET A O 1
ATOM 2550 N N . LEU A 1 313 ? -6.441 1.377 21.289 1.00 95.94 313 LEU A N 1
ATOM 2551 C CA . LEU A 1 313 ? -7.297 2.224 20.447 1.00 95.94 313 LEU A CA 1
ATOM 2552 C C . LEU A 1 313 ? -7.255 1.793 18.980 1.00 95.94 313 LEU A C 1
ATOM 2554 O O . LEU A 1 313 ? -8.261 1.917 18.287 1.00 95.94 313 LEU A O 1
ATOM 2558 N N . GLN A 1 314 ? -6.135 1.244 18.518 1.00 95.19 314 GLN A N 1
ATOM 2559 C CA . GLN A 1 314 ? -6.053 0.628 17.197 1.00 95.19 314 GLN A CA 1
ATOM 2560 C C . GLN A 1 314 ? -6.890 -0.650 17.112 1.00 95.19 314 GLN A C 1
ATOM 2562 O O . GLN A 1 314 ? -7.621 -0.816 16.146 1.00 95.19 314 GLN A O 1
ATOM 2567 N N . ALA A 1 315 ? -6.903 -1.485 18.155 1.00 96.31 315 ALA A N 1
ATOM 2568 C CA . ALA A 1 315 ? -7.805 -2.636 18.211 1.00 96.31 315 ALA A CA 1
ATOM 2569 C C . ALA A 1 315 ? -9.293 -2.221 18.196 1.00 96.31 315 ALA A C 1
ATOM 2571 O O . ALA A 1 315 ? -10.110 -2.869 17.547 1.00 96.31 315 ALA A O 1
ATOM 2572 N N . TYR A 1 316 ? -9.667 -1.117 18.860 1.00 98.12 316 TYR A N 1
ATOM 2573 C CA . TYR A 1 316 ? -11.018 -0.548 18.700 1.00 98.12 316 TYR A CA 1
ATOM 2574 C C . TYR A 1 316 ? -11.264 -0.067 17.270 1.00 98.12 316 TYR A C 1
ATOM 2576 O O . TYR A 1 316 ? -12.311 -0.352 16.705 1.00 98.12 316 TYR A O 1
ATOM 2584 N N . SER A 1 317 ? -10.295 0.640 16.690 1.00 97.94 317 SER A N 1
ATOM 2585 C CA . SER A 1 317 ? -10.351 1.148 15.317 1.00 97.94 317 SER A CA 1
ATOM 2586 C C . SER A 1 317 ? -10.595 0.026 14.306 1.00 97.94 317 SER A C 1
ATOM 2588 O O . SER A 1 317 ? -11.503 0.123 13.487 1.00 97.94 317 SER A O 1
ATOM 2590 N N . TRP A 1 318 ? -9.840 -1.066 14.428 1.00 97.94 318 TRP A N 1
ATOM 2591 C CA . TRP A 1 318 ? -10.033 -2.299 13.675 1.00 97.94 318 TRP A CA 1
ATOM 2592 C C . TRP A 1 318 ? -11.436 -2.871 13.869 1.00 97.94 318 TRP A C 1
ATOM 2594 O O . TRP A 1 318 ? -12.130 -3.112 12.892 1.00 97.94 318 TRP A O 1
ATOM 2604 N N . SER A 1 319 ? -11.894 -3.012 15.115 1.00 98.31 319 SER A N 1
ATOM 2605 C CA . SER A 1 319 ? -13.213 -3.584 15.412 1.00 98.31 319 SER A CA 1
ATOM 2606 C C . SER A 1 319 ? -14.364 -2.745 14.845 1.00 98.31 319 SER A C 1
ATOM 2608 O O . SER A 1 319 ? -15.390 -3.287 14.439 1.00 98.31 319 SER A O 1
ATOM 2610 N N . PHE A 1 320 ? -14.211 -1.418 14.798 1.00 98.75 320 PHE A N 1
ATOM 2611 C CA . PHE A 1 320 ? -15.180 -0.534 14.152 1.00 98.75 320 PHE A CA 1
ATOM 2612 C C . PHE A 1 320 ? -15.195 -0.715 12.635 1.00 98.75 320 PHE A C 1
ATOM 2614 O O . PHE A 1 320 ? -16.272 -0.753 12.044 1.00 98.75 320 PHE A O 1
ATOM 2621 N N . VAL A 1 321 ? -14.022 -0.846 12.011 1.00 98.44 321 VAL A N 1
ATOM 2622 C CA . VAL A 1 321 ? -13.915 -1.140 10.577 1.00 98.44 321 VAL A CA 1
ATOM 2623 C C . VAL A 1 321 ? -14.477 -2.524 10.258 1.00 98.44 321 VAL A C 1
ATOM 2625 O O . VAL A 1 321 ? -15.205 -2.645 9.281 1.00 98.44 321 VAL A O 1
ATOM 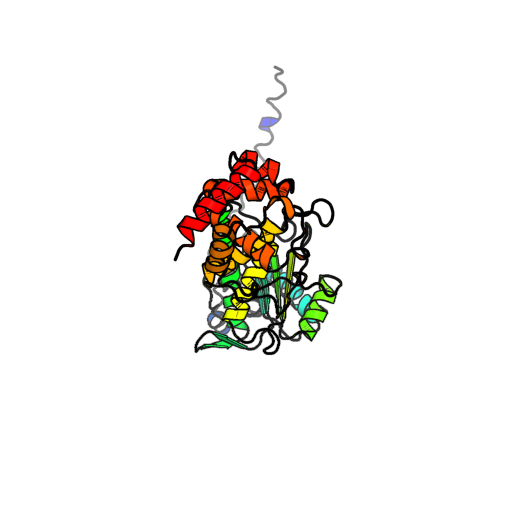2628 N N . ASP A 1 322 ? -14.231 -3.532 11.099 1.00 98.38 322 ASP A N 1
ATOM 2629 C CA . ASP A 1 322 ? -14.778 -4.883 10.921 1.00 98.38 322 ASP A CA 1
ATOM 2630 C C . ASP A 1 322 ? -16.307 -4.873 10.930 1.00 98.38 322 ASP A C 1
ATOM 2632 O O . ASP A 1 322 ? -16.944 -5.419 10.032 1.00 98.38 322 ASP A O 1
ATOM 2636 N N . PHE A 1 323 ? -16.907 -4.156 11.882 1.00 98.62 323 PHE A N 1
ATOM 2637 C CA . PHE A 1 323 ? -18.354 -3.957 11.925 1.00 98.62 323 PHE A CA 1
ATOM 2638 C C . PHE A 1 323 ? -18.884 -3.234 10.681 1.00 98.62 323 PHE A C 1
ATOM 2640 O O . PHE A 1 323 ? -19.863 -3.685 10.092 1.00 98.62 323 PHE A O 1
ATOM 2647 N N . ILE A 1 324 ? -18.228 -2.155 10.237 1.00 98.56 324 ILE A N 1
ATO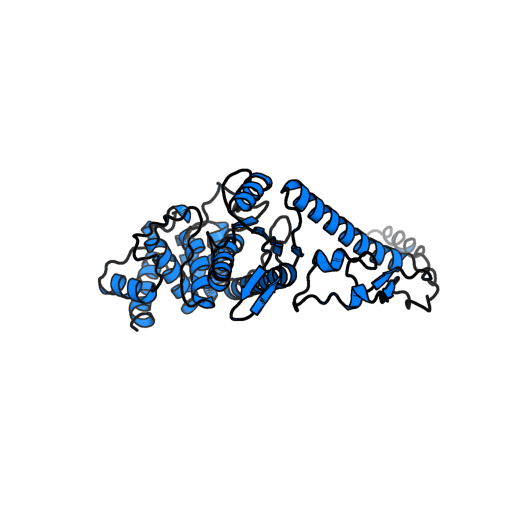M 2648 C CA . ILE A 1 324 ? -18.637 -1.422 9.027 1.00 98.56 324 ILE A CA 1
ATOM 2649 C C . ILE A 1 324 ? -18.557 -2.328 7.797 1.00 98.56 324 ILE A C 1
ATOM 2651 O O . ILE A 1 324 ? -19.515 -2.409 7.042 1.00 98.56 324 ILE A O 1
ATOM 2655 N N . LEU A 1 325 ? -17.449 -3.040 7.600 1.00 97.75 325 LEU A N 1
ATOM 2656 C CA . LEU A 1 325 ? -17.263 -3.904 6.434 1.00 97.75 325 LEU A CA 1
ATOM 2657 C C . LEU A 1 325 ? -18.122 -5.174 6.478 1.00 97.75 325 LEU A C 1
ATOM 2659 O O . LEU A 1 325 ? -18.339 -5.780 5.431 1.00 97.75 325 LEU A O 1
ATOM 2663 N N . THR A 1 326 ? -18.623 -5.566 7.652 1.00 97.81 326 THR A N 1
ATOM 2664 C CA . THR A 1 326 ? -19.505 -6.732 7.814 1.00 97.81 326 THR A CA 1
ATOM 2665 C C . THR A 1 326 ? -20.983 -6.365 7.681 1.00 97.81 326 THR A C 1
ATOM 2667 O O . THR A 1 326 ? -21.706 -7.013 6.929 1.00 97.81 326 THR A O 1
ATOM 2670 N N . GLU A 1 327 ? -21.448 -5.334 8.388 1.00 98.31 327 GLU A N 1
ATOM 2671 C CA . GLU A 1 327 ? -22.879 -4.999 8.505 1.00 98.31 327 GLU A CA 1
ATOM 2672 C C . GLU A 1 327 ? -23.299 -3.824 7.608 1.00 98.31 327 GLU A C 1
ATOM 2674 O O . GLU A 1 327 ? -24.488 -3.621 7.364 1.00 98.31 327 GLU A O 1
ATOM 2679 N N . HIS A 1 328 ? -22.334 -3.049 7.106 1.00 97.88 328 HIS A N 1
ATOM 2680 C CA . HIS A 1 328 ? -22.552 -1.817 6.339 1.00 97.88 328 HIS A CA 1
ATOM 2681 C C . HIS A 1 328 ? -21.587 -1.707 5.144 1.00 97.88 328 HIS A C 1
ATOM 2683 O O . HIS A 1 328 ? -21.048 -0.635 4.852 1.00 97.88 328 HIS A O 1
ATOM 2689 N N . ALA A 1 329 ? -21.311 -2.834 4.478 1.00 97.00 329 ALA A N 1
ATOM 2690 C CA . ALA A 1 329 ? -20.310 -2.910 3.413 1.00 97.00 329 ALA A CA 1
ATOM 2691 C C . ALA A 1 329 ? -20.596 -1.938 2.251 1.00 97.00 329 ALA A C 1
ATOM 2693 O O . ALA A 1 329 ? -19.675 -1.360 1.678 1.00 97.00 329 ALA A O 1
ATOM 2694 N N . ASP A 1 330 ? -21.872 -1.711 1.941 1.00 96.69 330 ASP A N 1
ATOM 2695 C CA . ASP A 1 330 ? -22.351 -0.766 0.928 1.00 96.69 330 ASP A CA 1
ATOM 2696 C C . ASP A 1 330 ? -22.049 0.703 1.277 1.00 96.69 330 ASP A C 1
ATOM 2698 O O . ASP A 1 330 ? -21.845 1.532 0.388 1.00 96.69 330 ASP A O 1
ATOM 2702 N N . ALA A 1 331 ? -21.946 1.029 2.567 1.00 97.25 331 ALA A N 1
ATOM 2703 C CA . ALA A 1 331 ? -21.594 2.363 3.040 1.00 97.25 331 ALA A CA 1
ATOM 2704 C C . ALA A 1 331 ? -20.079 2.635 3.046 1.00 97.25 331 ALA A C 1
ATOM 2706 O O . ALA A 1 331 ? -19.670 3.799 3.122 1.00 97.25 331 ALA A O 1
ATOM 2707 N N . ALA A 1 332 ? -19.232 1.601 2.967 1.00 96.44 332 ALA A N 1
ATOM 2708 C CA . ALA A 1 332 ? -17.785 1.717 3.174 1.00 96.44 332 ALA A CA 1
ATOM 2709 C C . ALA A 1 332 ? -17.107 2.667 2.173 1.00 96.44 332 ALA A C 1
ATOM 2711 O O . ALA A 1 332 ? -16.327 3.536 2.569 1.00 96.44 332 ALA A O 1
ATOM 2712 N N . ALA A 1 333 ? -17.456 2.562 0.889 1.00 94.38 333 ALA A N 1
ATOM 2713 C CA . ALA A 1 333 ? -16.950 3.442 -0.166 1.00 94.38 333 ALA A CA 1
ATOM 2714 C C . ALA A 1 333 ? -17.317 4.918 0.073 1.00 94.38 333 ALA A C 1
ATOM 2716 O O . ALA A 1 333 ? -16.500 5.830 -0.094 1.00 94.38 333 ALA A O 1
ATOM 2717 N N . GLY A 1 334 ? -18.564 5.163 0.488 1.00 94.94 334 GLY A N 1
ATOM 2718 C CA . GLY A 1 334 ? -19.059 6.502 0.791 1.00 94.94 334 GLY A CA 1
ATOM 2719 C C . GLY A 1 334 ? -18.400 7.110 2.025 1.00 94.94 334 GLY A C 1
ATOM 2720 O O . GLY A 1 334 ? -17.977 8.269 1.982 1.00 94.94 334 GLY A O 1
ATOM 2721 N N . LEU A 1 335 ? -18.235 6.306 3.079 1.00 95.56 335 LEU A N 1
ATOM 2722 C CA . LEU A 1 335 ? -17.507 6.685 4.285 1.00 95.56 335 LEU A CA 1
ATOM 2723 C C . LEU A 1 335 ? -16.062 7.048 3.976 1.00 95.56 335 LEU A C 1
ATOM 2725 O O . LEU A 1 335 ? -15.632 8.128 4.363 1.00 95.56 335 LEU A O 1
ATOM 2729 N N . GLU A 1 336 ? -15.333 6.197 3.254 1.00 93.31 336 GLU A N 1
ATOM 2730 C CA . GLU A 1 336 ? -13.936 6.460 2.909 1.00 93.31 336 GLU A CA 1
ATOM 2731 C C . GLU A 1 336 ? -13.797 7.788 2.161 1.00 93.31 336 GLU A C 1
ATOM 2733 O O . GLU A 1 336 ? -13.009 8.649 2.546 1.00 93.31 336 GLU A O 1
ATOM 2738 N N . ARG A 1 337 ? -14.630 8.027 1.145 1.00 91.00 337 ARG A N 1
ATOM 2739 C CA . ARG A 1 337 ? -14.622 9.288 0.390 1.00 91.00 337 ARG A CA 1
ATOM 2740 C C . ARG A 1 337 ? -14.928 10.510 1.265 1.00 91.00 337 ARG A C 1
ATOM 2742 O O . ARG A 1 337 ? -14.276 11.548 1.116 1.00 91.00 337 ARG A O 1
ATOM 2749 N N . ASP A 1 338 ? -15.911 10.423 2.155 1.00 92.25 338 ASP A N 1
ATOM 2750 C CA . ASP A 1 338 ? -16.329 11.557 2.986 1.00 92.25 338 ASP A CA 1
ATOM 2751 C C . ASP A 1 338 ? -15.355 11.824 4.145 1.00 92.25 338 ASP A C 1
ATOM 2753 O O . ASP A 1 338 ? -15.064 12.983 4.455 1.00 92.25 338 ASP A O 1
ATOM 2757 N N . LEU A 1 339 ? -14.786 10.775 4.746 1.00 92.06 339 LEU A N 1
ATOM 2758 C CA . LEU A 1 339 ? -13.708 10.889 5.732 1.00 92.06 339 LEU A CA 1
ATOM 2759 C C . LEU A 1 339 ? -12.442 11.441 5.072 1.00 92.06 339 LEU A C 1
ATOM 2761 O O . LEU A 1 339 ? -11.799 12.320 5.645 1.00 92.06 339 LEU A O 1
ATOM 2765 N N . THR A 1 340 ? -12.140 11.015 3.841 1.00 86.12 340 THR A N 1
ATOM 2766 C CA . THR A 1 340 ? -11.004 11.531 3.072 1.00 86.12 340 THR A CA 1
ATOM 2767 C C . THR A 1 340 ? -11.172 12.991 2.646 1.00 86.12 340 THR A C 1
ATOM 2769 O O . THR A 1 340 ? -10.209 13.743 2.580 1.00 86.12 340 THR A O 1
ATOM 2772 N N . SER A 1 341 ? -12.383 13.452 2.361 1.00 86.50 341 SER A N 1
ATOM 2773 C CA . SER A 1 341 ? -12.578 14.846 1.934 1.00 86.50 341 SER A CA 1
ATOM 2774 C C . SER A 1 341 ? -12.728 15.828 3.095 1.00 86.50 341 SER A C 1
ATOM 2776 O O . SER A 1 341 ? -12.343 16.987 2.955 1.00 86.50 341 SER A O 1
ATOM 2778 N N . SER A 1 342 ? -13.290 15.395 4.229 1.00 88.56 342 SER A N 1
ATOM 2779 C CA . SER A 1 342 ? -13.687 16.308 5.311 1.00 88.56 342 SER A CA 1
ATOM 2780 C C . SER A 1 342 ? -13.008 16.068 6.658 1.00 88.56 342 SER A C 1
ATOM 2782 O O . SER A 1 342 ? -13.026 16.960 7.505 1.00 88.56 342 SER A O 1
ATOM 2784 N N . GLY A 1 343 ? -12.500 14.858 6.915 1.00 87.88 343 GLY A N 1
ATOM 2785 C CA . GLY A 1 343 ? -12.078 14.425 8.252 1.00 87.88 343 GLY A CA 1
ATOM 2786 C C . GLY A 1 343 ? -13.201 14.405 9.306 1.00 87.88 343 GLY A C 1
ATOM 2787 O O . GLY A 1 343 ? -12.948 14.134 10.479 1.00 87.88 343 GLY A O 1
ATOM 2788 N N . ASN A 1 344 ? -14.457 14.686 8.935 1.00 92.88 344 ASN A N 1
ATOM 2789 C CA . ASN A 1 344 ? -15.563 14.830 9.878 1.00 92.88 344 ASN A CA 1
ATOM 2790 C C . ASN A 1 344 ? -16.334 13.513 10.039 1.00 92.88 344 ASN A C 1
ATOM 2792 O O . ASN A 1 344 ? -17.274 13.227 9.297 1.00 92.88 344 ASN A O 1
ATOM 2796 N N . THR A 1 345 ? -15.963 12.734 11.058 1.00 95.75 345 THR A N 1
ATOM 2797 C CA . THR A 1 345 ? -16.588 11.435 11.355 1.00 95.75 345 THR A CA 1
ATOM 2798 C C . THR A 1 345 ? -18.098 11.524 11.592 1.00 95.75 345 THR A C 1
ATOM 2800 O O . THR A 1 345 ? -18.836 10.704 11.058 1.00 95.75 345 THR A O 1
ATOM 2803 N N . GLU A 1 346 ? -18.585 12.527 12.328 1.00 96.50 346 GLU A N 1
ATOM 2804 C CA . GLU A 1 346 ? -20.021 12.658 12.623 1.00 96.50 346 GLU A CA 1
ATOM 2805 C C . GLU A 1 346 ? -20.834 12.932 11.349 1.00 96.50 346 GLU A C 1
ATOM 2807 O O . GLU A 1 346 ? -21.873 12.311 11.129 1.00 96.50 346 GLU A O 1
ATOM 2812 N N . ALA A 1 347 ? -20.351 13.828 10.481 1.00 96.69 347 ALA A N 1
ATOM 2813 C CA . ALA A 1 347 ? -21.017 14.122 9.213 1.00 96.69 347 ALA A CA 1
ATOM 2814 C C . ALA A 1 347 ? -20.996 12.911 8.265 1.00 96.69 347 ALA A C 1
ATOM 2816 O O . ALA A 1 347 ? -22.028 12.573 7.681 1.00 96.69 347 ALA A O 1
ATOM 2817 N N . ALA A 1 348 ? -19.849 12.231 8.156 1.00 97.06 348 ALA A N 1
ATOM 2818 C CA . ALA A 1 348 ? -19.704 11.037 7.329 1.00 97.06 348 ALA A CA 1
ATOM 2819 C C . ALA A 1 348 ? -20.629 9.902 7.798 1.00 97.06 348 ALA A C 1
ATOM 2821 O O . ALA A 1 348 ? -21.272 9.262 6.966 1.00 97.06 348 ALA A O 1
ATOM 2822 N N . PHE A 1 349 ? -20.760 9.687 9.112 1.00 98.38 349 PHE A N 1
ATOM 2823 C CA . PHE A 1 349 ? -21.635 8.652 9.673 1.00 98.38 349 PHE A CA 1
ATOM 2824 C C . PHE A 1 349 ? -23.109 8.955 9.414 1.00 98.38 349 PHE A C 1
ATOM 2826 O O . PHE A 1 349 ? -23.839 8.083 8.949 1.00 98.38 349 PHE A O 1
ATOM 2833 N N . ARG A 1 350 ? -23.554 10.200 9.623 1.00 98.31 350 ARG A N 1
ATOM 2834 C CA . ARG A 1 350 ? -24.952 10.566 9.344 1.00 98.31 350 ARG A CA 1
ATOM 2835 C C . ARG A 1 350 ? -25.309 10.365 7.881 1.00 98.31 350 ARG A C 1
ATOM 2837 O O . ARG A 1 350 ? -26.393 9.876 7.588 1.00 98.31 350 ARG A O 1
ATOM 2844 N N . LYS A 1 351 ? -24.401 10.739 6.979 1.00 98.38 351 LYS A N 1
ATOM 2845 C CA . LYS A 1 351 ? -24.627 10.653 5.537 1.00 98.38 351 LYS A CA 1
ATOM 2846 C C . LYS A 1 351 ? -24.604 9.216 5.018 1.00 98.38 351 LYS A C 1
ATOM 2848 O O . LYS A 1 351 ? -25.485 8.861 4.247 1.00 98.38 351 LYS A O 1
ATOM 2853 N N . ASN A 1 352 ? -23.612 8.418 5.410 1.00 98.25 352 ASN A N 1
ATOM 2854 C CA . ASN A 1 352 ? -23.384 7.103 4.800 1.00 98.25 352 ASN A CA 1
ATOM 2855 C C . ASN A 1 352 ? -23.974 5.944 5.611 1.00 98.25 352 ASN A C 1
ATOM 2857 O O . ASN A 1 352 ? -24.344 4.939 5.025 1.00 98.25 352 ASN A O 1
ATOM 2861 N N . LEU A 1 353 ? -24.090 6.076 6.937 1.00 98.12 353 LEU A N 1
ATOM 2862 C CA . LEU A 1 353 ? -24.658 5.037 7.808 1.00 98.12 353 LEU A CA 1
ATOM 2863 C C . LEU A 1 353 ? -26.073 5.373 8.295 1.00 98.12 353 LEU A C 1
ATOM 2865 O O . LEU A 1 353 ? -26.735 4.524 8.882 1.00 98.12 353 LEU A O 1
ATOM 2869 N N . GLY A 1 354 ? -26.539 6.616 8.127 1.00 98.31 354 GLY A N 1
ATOM 2870 C CA . GLY A 1 354 ? -27.807 7.066 8.714 1.00 98.31 354 GLY A CA 1
ATOM 2871 C C . GLY A 1 354 ? -27.781 7.120 10.249 1.00 98.31 354 GLY A C 1
ATOM 2872 O O . GLY A 1 354 ? -28.831 7.111 10.895 1.00 98.31 354 GLY A O 1
ATOM 2873 N N . MET A 1 355 ? -26.589 7.160 10.855 1.00 98.31 355 MET A N 1
ATOM 2874 C CA . MET A 1 355 ? -26.390 7.084 12.306 1.00 98.31 355 MET A CA 1
ATOM 2875 C C . MET A 1 355 ? -25.548 8.252 12.823 1.00 98.31 355 MET A C 1
ATOM 2877 O O . MET A 1 355 ? -24.700 8.794 12.122 1.00 98.31 355 MET A O 1
ATOM 2881 N N . THR A 1 356 ? -25.758 8.629 14.084 1.00 98.19 356 THR A N 1
ATOM 2882 C CA . THR A 1 356 ? -24.786 9.440 14.835 1.00 98.19 356 THR A CA 1
ATOM 2883 C C . THR A 1 356 ? -23.663 8.540 15.352 1.00 98.19 356 THR A C 1
ATOM 2885 O O . THR A 1 356 ? -23.857 7.327 15.471 1.00 98.19 356 THR A O 1
ATOM 2888 N N . VAL A 1 357 ? -22.514 9.103 15.745 1.00 97.88 357 VAL A N 1
ATOM 2889 C CA . VAL A 1 357 ? -21.426 8.306 16.353 1.00 97.88 357 VAL A CA 1
ATOM 2890 C C . VAL A 1 357 ? -21.893 7.559 17.613 1.00 97.88 357 VAL A C 1
ATOM 2892 O O . VAL A 1 357 ? -21.458 6.438 17.859 1.00 97.88 357 VAL A O 1
ATOM 2895 N N . ALA A 1 358 ? -22.817 8.134 18.390 1.00 98.06 358 ALA A N 1
ATOM 2896 C CA . ALA A 1 358 ? -23.388 7.470 19.564 1.00 98.06 358 ALA A CA 1
ATOM 2897 C C . ALA A 1 358 ? -24.229 6.236 19.190 1.00 98.06 358 ALA A C 1
ATOM 2899 O O . ALA A 1 358 ? -24.004 5.163 19.743 1.00 98.06 358 ALA A O 1
ATOM 2900 N N . ARG A 1 359 ? -25.137 6.360 18.208 1.00 98.44 359 ARG A N 1
ATOM 2901 C CA . ARG A 1 359 ? -25.951 5.224 17.737 1.00 98.44 359 ARG A CA 1
ATOM 2902 C C . ARG A 1 359 ? -25.094 4.135 17.095 1.00 98.44 359 ARG A C 1
ATOM 2904 O O . ARG A 1 359 ? -25.355 2.959 17.318 1.00 98.44 359 ARG A O 1
ATOM 2911 N N . PHE A 1 360 ? -24.059 4.527 16.351 1.00 98.56 360 PHE A N 1
ATOM 2912 C CA . PHE A 1 360 ? -23.072 3.593 15.814 1.00 98.56 360 PHE A CA 1
ATOM 2913 C C . PHE A 1 360 ? -22.384 2.799 16.929 1.00 98.56 360 PHE A C 1
ATOM 2915 O O . PHE A 1 360 ? -22.281 1.582 16.833 1.00 98.56 360 PHE A O 1
ATOM 2922 N N . GLN A 1 361 ? -21.942 3.467 18.002 1.00 98.56 361 GLN A N 1
ATOM 2923 C CA . GLN A 1 361 ? -21.293 2.802 19.133 1.00 98.56 361 GLN A CA 1
ATOM 2924 C C . GLN A 1 361 ? -22.214 1.754 19.776 1.00 98.56 361 GLN A C 1
ATOM 2926 O O . GLN A 1 361 ? -21.746 0.669 20.112 1.00 98.56 361 GLN A O 1
ATOM 2931 N N . ASP A 1 362 ? -23.500 2.061 19.954 1.00 98.56 362 ASP A N 1
ATOM 2932 C CA . ASP A 1 362 ? -24.461 1.120 20.538 1.00 98.56 362 ASP A CA 1
ATOM 2933 C C . ASP A 1 362 ? -24.693 -0.094 19.629 1.00 98.56 362 ASP A C 1
ATOM 2935 O O . ASP A 1 362 ? -24.563 -1.228 20.091 1.00 98.56 362 ASP A O 1
ATOM 2939 N N . ALA A 1 363 ? -24.906 0.131 18.328 1.00 98.62 363 ALA A N 1
ATOM 2940 C CA . ALA A 1 363 ? -25.041 -0.945 17.344 1.00 98.62 363 ALA A CA 1
ATOM 2941 C C . ALA A 1 363 ? -23.780 -1.826 17.275 1.00 98.62 363 ALA A C 1
ATOM 2943 O O . ALA A 1 363 ? -23.866 -3.054 17.286 1.00 98.62 363 ALA A O 1
ATOM 2944 N N . TRP A 1 364 ? -22.596 -1.209 17.294 1.00 98.75 364 TRP A N 1
ATOM 2945 C CA . TRP A 1 364 ? -21.320 -1.919 17.335 1.00 98.75 364 TRP A CA 1
ATOM 2946 C C . TRP A 1 364 ? -21.176 -2.779 18.598 1.00 98.75 364 TRP A C 1
ATOM 2948 O O . TRP A 1 364 ? -20.724 -3.919 18.509 1.00 98.75 364 TRP A O 1
ATOM 2958 N N . ARG A 1 365 ? -21.571 -2.283 19.781 1.00 98.75 365 ARG A N 1
ATOM 2959 C CA . ARG A 1 365 ? -21.518 -3.068 21.031 1.00 98.75 365 ARG A CA 1
ATOM 2960 C C . ARG A 1 365 ? -22.381 -4.319 20.933 1.00 98.75 365 ARG A C 1
ATOM 2962 O O . ARG A 1 365 ? -21.917 -5.405 21.282 1.00 98.75 365 ARG A O 1
ATOM 2969 N N . GLU A 1 366 ? -23.623 -4.160 20.481 1.00 98.56 366 GLU A N 1
ATOM 2970 C CA . GLU A 1 366 ? -24.560 -5.271 20.293 1.00 98.56 366 GLU A CA 1
ATOM 2971 C C . GLU A 1 366 ? -23.992 -6.303 19.319 1.00 98.56 366 GLU A C 1
ATOM 2973 O O . GLU A 1 366 ? -23.979 -7.502 19.614 1.00 98.56 366 GLU A O 1
ATOM 2978 N N . TRP A 1 367 ? -23.439 -5.831 18.202 1.00 98.62 367 TRP A N 1
ATOM 2979 C CA . TRP A 1 367 ? -22.798 -6.686 17.216 1.00 98.62 367 TRP A CA 1
ATOM 2980 C C . TRP A 1 367 ? -21.582 -7.420 17.786 1.00 98.62 367 TRP A C 1
ATOM 2982 O O . TRP A 1 367 ? -21.518 -8.639 17.662 1.00 98.62 367 TRP A O 1
ATOM 2992 N N . VAL A 1 368 ? -20.666 -6.747 18.493 1.00 98.56 368 VAL A N 1
ATOM 2993 C CA . VAL A 1 368 ? -19.485 -7.382 19.111 1.00 98.56 368 VAL A CA 1
ATOM 2994 C C . VAL A 1 368 ? -19.887 -8.505 20.066 1.00 98.56 368 VAL A C 1
ATOM 2996 O O . VAL A 1 368 ? -19.283 -9.578 20.046 1.00 98.56 368 VAL A O 1
ATOM 2999 N N . LEU A 1 369 ? -20.916 -8.292 20.890 1.00 98.50 369 LEU A N 1
ATOM 3000 C CA . LEU A 1 369 ? -21.404 -9.310 21.827 1.00 98.50 369 LEU A CA 1
ATOM 3001 C C . LEU A 1 369 ? -21.979 -10.543 21.129 1.00 98.50 369 LEU A C 1
ATOM 3003 O O . LEU A 1 369 ? -22.002 -11.612 21.731 1.00 98.50 369 LEU A O 1
ATOM 3007 N N . LYS A 1 370 ? -22.432 -10.413 19.882 1.00 98.19 370 LYS A N 1
ATOM 3008 C CA . LYS A 1 370 ? -22.956 -11.520 19.078 1.00 98.19 370 LYS A CA 1
ATOM 3009 C C . LYS A 1 370 ? -21.866 -12.163 18.219 1.00 98.19 370 LYS A C 1
ATOM 3011 O O . LYS A 1 370 ? -21.706 -13.381 18.234 1.00 98.19 370 LYS A O 1
ATOM 3016 N N . ALA A 1 371 ? -21.125 -11.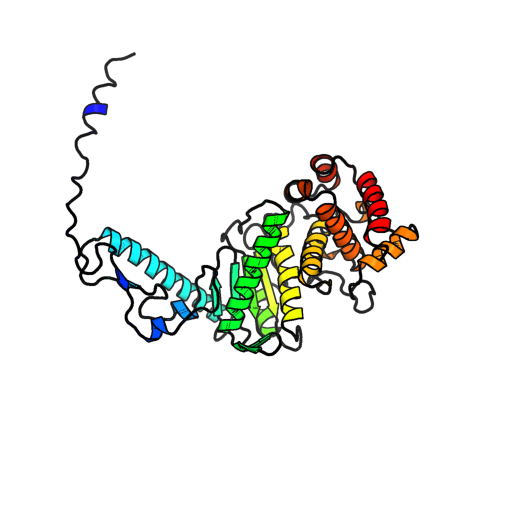353 17.470 1.00 98.00 371 ALA A N 1
ATOM 3017 C CA . ALA A 1 371 ? -20.153 -11.784 16.475 1.00 98.00 371 ALA A CA 1
ATOM 3018 C C . ALA A 1 371 ? -18.879 -12.363 17.106 1.00 98.00 371 ALA A C 1
ATOM 3020 O O . ALA A 1 371 ? -18.314 -13.315 16.571 1.00 98.00 371 ALA A O 1
ATOM 3021 N N . TYR A 1 372 ? -18.438 -11.832 18.253 1.00 97.50 372 TYR A N 1
ATOM 3022 C CA . TYR A 1 372 ? -17.181 -12.232 18.903 1.00 97.50 372 TYR A CA 1
ATOM 3023 C C . TYR A 1 372 ? -17.377 -13.131 20.134 1.00 97.50 372 TYR A C 1
ATOM 3025 O O . TYR A 1 372 ? -16.445 -13.312 20.910 1.00 97.50 372 TYR A O 1
ATOM 3033 N N . ALA A 1 373 ? -18.567 -13.700 20.338 1.00 93.00 373 ALA A N 1
ATOM 3034 C CA . ALA A 1 373 ? -18.877 -14.545 21.499 1.00 93.00 373 ALA A CA 1
ATOM 3035 C C . ALA A 1 373 ? -18.185 -15.925 21.513 1.00 93.00 373 ALA A C 1
ATOM 3037 O O . ALA A 1 373 ? -18.484 -16.738 22.386 1.00 93.00 373 ALA A O 1
ATOM 3038 N N . ARG A 1 374 ? -17.329 -16.216 20.529 1.00 79.25 374 ARG A N 1
ATOM 3039 C CA . ARG A 1 374 ? -16.753 -17.543 20.282 1.00 79.25 374 ARG A CA 1
ATOM 3040 C C . ARG A 1 374 ? -15.335 -17.672 20.807 1.00 79.25 374 ARG A C 1
ATOM 3042 O O . ARG A 1 374 ? -14.550 -16.716 20.612 1.00 79.25 374 ARG A O 1
#

pLDDT: mean 89.03, std 12.42, range [46.56, 98.75]